Protein 5CDZ (pdb70)

Foldseek 3Di:
DQLLQQLLQQLVLLLVVLCCVVVPFFKDKFFSVFVLLLLVLLLLQFDDPLNQLSQVLSRHHSPDDCQQVQQVVQVVQCDWDQWDKHKAKEKEFAPVFDWDPSSVVSCCRRVVYHYDHFDLPQVRRQCVVQVVQCVQAVNPDGSQFPDDDSPDGMKMKMKMKIWFFWPQFFDLVQWDWDWDPQDPPDTDTWTKTKDKDKWFKDQDPVLQWIWTWTDTRIFKIKIKIAHDVPSVVSNSVPRHPVVVVVSVVGTDIDTDMDIDTFDKFKDKDWVQVSSVVSVNPLQQDQNTRSVNTGVDRDHFPTKMKMKMKGQDRTTIIIMIMIMTNGHIDDDDGDPHARWMKMFMAGHPRRHGRMIIIDSDD

Nearest PDB structures (foldseek):
  5cdz-assembly1_A  TM=1.003E+00  e=1.322E-82  synthetic construct
  5cdx-assembly1_A  TM=9.217E-01  e=1.319E-60  synthetic construct
  5ce0-assembly2_B  TM=9.156E-01  e=5.447E-58  synthetic construct
  5ce0-assembly1_A  TM=9.182E-01  e=2.049E-57  synthetic construct
  6ee5-assembly1_A  TM=9.194E-01  e=1.817E-57  synthetic construct

Radius of gyration: 20.4 Å; Cα contacts (8 Å, |Δi|>4): 855; chains: 1; bounding box: 45×40×60 Å

Sequence (361 aa):
SHKLAEANTDFAFSLYRELAKSSPDKNIFFSPVSISSSALAMLSLGAKKGDTHTQILEGLGFNSEADIHQGFQHLLQTLNRPKGLQLKTANGLFVDKSLKLLDSFLEDSKKLYQAEAFSVDFDPEEAKKQINDWVEKQTNNGKIKDLLKDLDSDTVLVLVNAIYFKGKWKKPFDPENTKEEDFHVDEKTTVKVPMMSQKGKFYYYHDDELSCKVLELPYKKGNASMLIILPDEGGLQHLEQSLTPETLSSSKWLKSLTRRSVELYLPKFKIEGTYDLKEVLSNLGITDLFSPGADLSGITEEKLYVSKAVHKAVLEVNEEGTEAAAATGVEIVPRSPPEFKADRPFLFLIRRENKTGSSILFMGKVVNPP

Solvent-accessible surface area: 15564 Å² total; per-residue (Å²): 96,87,81,20,23,48,9,12,9,58,2,0,1,28,0,0,51,23,1,13,136,75,12,101,61,55,24,0,0,0,0,2,4,0,0,0,0,0,6,0,0,4,2,36,0,8,103,52,96,4,44,46,39,0,2,101,10,0,31,27,104,33,153,36,127,9,28,136,31,0,30,108,10,7,83,34,0,56,198,40,70,64,19,73,7,77,15,13,1,0,0,5,15,18,120,84,14,142,7,49,85,59,2,60,115,56,1,145,141,18,2,68,7,66,52,84,77,14,55,124,67,49,121,86,3,53,122,80,2,9,63,17,0,42,150,20,0,64,20,89,0,109,81,2,3,73,54,32,70,80,117,19,40,13,4,3,0,0,0,0,2,0,81,3,144,5,113,67,73,6,74,77,160,80,36,132,110,65,80,51,125,33,86,122,101,44,77,42,132,26,38,29,0,18,28,167,25,92,4,104,34,49,78,0,102,115,15,41,0,85,0,16,35,5,38,7,105,36,28,1,8,3,2,14,2,44,2,54,120,89,13,41,119,102,0,11,104,25,2,51,40,141,14,9,40,66,0,48,171,34,18,77,131,120,78,30,96,16,125,6,3,86,28,147,13,102,3,23,12,60,3,72,57,8,3,39,94,36,36,0,64,45,2,26,40,111,67,14,51,6,51,9,0,2,162,112,100,32,83,6,36,36,4,3,0,32,0,18,6,54,1,32,10,91,6,5,36,1,0,0,0,1,0,13,26,2,48,27,109,101,61,138,35,18,99,43,29,81,14,6,0,0,2,0,48,1,82,83,22,11,6,6,0,0,1,0,7,6,21,13,64

CATH classification: 3.30.497.10 (+1 more: 2.30.39.10)

B-factor: mean 26.42, std 14.03, range [8.77, 115.86]

Structure (mmCIF, N/CA/C/O backbone):
data_5CDZ
#
_entry.id   5CDZ
#
_cell.length_a   101.679
_cell.length_b   101.679
_cell.length_c   62.720
_cell.angle_alpha   90.00
_cell.angle_beta   90.00
_cell.angle_gamma   120.00
#
_symmetry.space_group_name_H-M   'P 62'
#
loop_
_entity.id
_entity.type
_entity.pdbx_description
1 polymer 'Conserpin in the latent state'
2 non-polymer GLYCEROL
3 water water
#
loop_
_atom_site.group_PDB
_atom_site.id
_atom_site.type_symbol
_atom_site.label_atom_id
_atom_site.label_alt_id
_atom_site.label_comp_id
_atom_site.label_asym_id
_atom_site.label_entity_id
_atom_site.label_seq_id
_atom_site.pdbx_PDB_ins_code
_atom_site.Cartn_x
_atom_site.Cartn_y
_atom_site.Cartn_z
_atom_site.occupancy
_atom_site.B_iso_or_equiv
_atom_site.auth_seq_id
_atom_site.auth_comp_id
_atom_site.auth_asym_id
_atom_site.auth_atom_id
_atom_site.pdbx_PDB_model_num
ATOM 1 N N . SER A 1 18 ? 17.719 -10.203 5.112 1.00 56.85 1 SER A N 1
ATOM 2 C CA . SER A 1 18 ? 18.545 -10.341 3.880 1.00 53.34 1 SER A CA 1
ATOM 3 C C . SER A 1 18 ? 18.691 -8.991 3.182 1.00 50.38 1 SER A C 1
ATOM 4 O O . SER A 1 18 ? 19.782 -8.638 2.711 1.00 36.82 1 SER A O 1
ATOM 7 N N . HIS A 1 19 ? 17.597 -8.234 3.128 1.00 45.72 2 HIS A N 1
ATOM 8 C CA . HIS A 1 19 ? 17.580 -6.966 2.404 1.00 43.66 2 HIS A CA 1
ATOM 9 C C . HIS A 1 19 ? 18.470 -5.940 3.104 1.00 41.94 2 HIS A C 1
ATOM 10 O O . HIS A 1 19 ? 19.193 -5.176 2.452 1.00 33.19 2 HIS A O 1
ATOM 14 N N . LYS A 1 20 ? 18.415 -5.941 4.432 1.00 38.50 3 LYS A N 1
ATOM 15 C CA . LYS A 1 20 ? 19.184 -5.013 5.248 1.00 32.34 3 LYS A CA 1
ATOM 16 C C . LYS A 1 20 ? 20.677 -5.339 5.177 1.00 28.23 3 LYS A C 1
ATOM 17 O O . LYS A 1 20 ? 21.539 -4.451 5.129 1.00 25.44 3 LYS A O 1
ATOM 21 N N . LEU A 1 21 ? 20.985 -6.623 5.197 1.00 26.64 4 LEU A N 1
ATOM 22 C CA . LEU A 1 21 ? 22.366 -7.066 5.037 1.00 26.36 4 LEU A CA 1
ATOM 23 C C . LEU A 1 21 ? 22.919 -6.647 3.675 1.00 23.95 4 LEU A C 1
ATOM 24 O O . LEU A 1 21 ? 24.070 -6.199 3.543 1.00 21.29 4 LEU A O 1
ATOM 40 N N . ALA A 1 22 ? 22.098 -6.812 2.641 1.00 22.97 5 ALA A N 1
ATOM 41 C CA . ALA A 1 22 ? 22.475 -6.407 1.303 1.00 22.48 5 ALA A CA 1
ATOM 42 C C . ALA A 1 22 ? 22.775 -4.909 1.250 1.00 20.72 5 ALA A C 1
ATOM 43 O O . ALA A 1 22 ? 23.723 -4.501 0.589 1.00 19.49 5 ALA A O 1
ATOM 50 N N . GLU A 1 23 ? 21.954 -4.107 1.903 1.00 20.31 6 GLU A N 1
ATOM 51 C CA . GLU A 1 23 ? 22.156 -2.659 1.938 1.00 21.36 6 GLU A CA 1
ATOM 52 C C . GLU A 1 23 ? 23.520 -2.350 2.538 1.00 21.40 6 GLU A C 1
ATOM 53 O O . GLU A 1 23 ? 24.302 -1.591 1.957 1.00 18.86 6 GLU A O 1
ATOM 57 N N . ALA A 1 24 ? 23.805 -2.932 3.695 1.00 19.70 7 ALA A N 1
ATOM 58 C CA . ALA A 1 24 ? 25.074 -2.682 4.378 1.00 20.06 7 ALA A CA 1
ATOM 59 C C . ALA A 1 24 ? 26.240 -3.129 3.512 1.00 14.18 7 ALA A C 1
ATOM 60 O O . ALA A 1 24 ? 27.219 -2.388 3.321 1.00 15.36 7 ALA A O 1
ATOM 67 N N . ASN A 1 25 ? 26.166 -4.349 2.983 1.00 15.29 8 ASN A N 1
ATOM 68 C CA . ASN A 1 25 ? 27.244 -4.883 2.170 1.00 13.15 8 ASN A CA 1
ATOM 69 C C . ASN A 1 25 ? 27.453 -4.063 0.894 1.00 12.75 8 ASN A C 1
ATOM 70 O O . ASN A 1 25 ? 28.577 -3.905 0.446 1.00 14.54 8 ASN A O 1
ATOM 81 N N . THR A 1 26 ? 26.375 -3.519 0.321 1.00 14.45 9 THR A N 1
ATOM 82 C CA . THR A 1 26 ? 26.492 -2.671 -0.859 1.00 15.19 9 THR A CA 1
ATOM 83 C C . THR A 1 26 ? 27.071 -1.287 -0.507 1.00 13.65 9 THR A C 1
ATOM 84 O O . THR A 1 26 ? 27.901 -0.748 -1.257 1.00 14.23 9 THR A O 1
ATOM 95 N N . ASP A 1 27 ? 26.659 -0.691 0.613 1.00 15.00 10 ASP A N 1
ATOM 96 C CA . ASP A 1 27 ? 27.248 0.545 1.109 1.00 15.60 10 ASP A CA 1
ATOM 97 C C . ASP A 1 27 ? 28.750 0.315 1.280 1.00 14.96 10 ASP A C 1
ATOM 98 O O . ASP A 1 27 ? 29.561 1.126 0.834 1.00 16.10 10 ASP A O 1
ATOM 107 N N . PHE A 1 28 ? 29.138 -0.821 1.869 1.00 14.51 11 PHE A N 1
ATOM 108 C CA . PHE A 1 28 ? 30.557 -1.151 2.009 1.00 14.17 11 PHE A CA 1
ATOM 109 C C . PHE A 1 28 ? 31.243 -1.267 0.661 1.00 12.38 11 PHE A C 1
ATOM 110 O O . PHE A 1 28 ? 32.352 -0.735 0.480 1.00 14.92 11 PHE A O 1
ATOM 127 N N . ALA A 1 29 ? 30.623 -1.959 -0.285 1.00 12.42 12 ALA A N 1
ATOM 128 C CA . ALA A 1 29 ? 31.212 -2.111 -1.615 1.00 13.51 12 ALA A CA 1
ATOM 129 C C . ALA A 1 29 ? 31.557 -0.763 -2.227 1.00 13.15 12 ALA A C 1
ATOM 130 O O . ALA A 1 29 ? 32.645 -0.551 -2.744 1.00 13.44 12 ALA A O 1
ATOM 137 N N . PHE A 1 30 ? 30.623 0.177 -2.138 1.00 12.94 13 PHE A N 1
ATOM 138 C CA . PHE A 1 30 ? 30.841 1.458 -2.781 1.00 14.87 13 PHE A CA 1
ATOM 139 C C . PHE A 1 30 ? 31.764 2.363 -1.995 1.00 13.59 13 PHE A C 1
ATOM 140 O O . PHE A 1 30 ? 32.544 3.160 -2.553 1.00 16.07 13 PHE A O 1
ATOM 157 N N . SER A 1 31 ? 31.719 2.246 -0.678 1.00 14.78 14 SER A N 1
ATOM 158 C CA . SER A 1 31 ? 32.630 3.010 0.169 1.00 16.70 14 SER A CA 1
ATOM 159 C C . SER A 1 31 ? 34.061 2.529 -0.018 1.00 14.40 14 SER A C 1
ATOM 160 O O . SER A 1 31 ? 34.979 3.355 -0.134 1.00 16.56 14 SER A O 1
ATOM 168 N N . LEU A 1 32 ? 34.250 1.219 -0.057 1.00 15.78 15 LEU A N 1
ATOM 169 C CA . LEU A 1 32 ? 35.554 0.659 -0.361 1.00 17.15 15 LEU A CA 1
ATOM 170 C C . LEU A 1 32 ? 35.994 1.028 -1.776 1.00 14.82 15 LEU A C 1
ATOM 171 O O . LEU A 1 32 ? 37.150 1.417 -1.971 1.00 16.90 15 LEU A O 1
ATOM 187 N N . TYR A 1 33 ? 35.092 0.939 -2.738 1.00 16.09 16 TYR A N 1
ATOM 188 C CA . TYR A 1 33 ? 35.453 1.300 -4.094 1.00 16.94 16 TYR A CA 1
ATOM 189 C C . TYR A 1 33 ? 36.010 2.719 -4.133 1.00 16.54 16 TYR A C 1
ATOM 190 O O . TYR A 1 33 ? 37.060 2.978 -4.753 1.00 16.00 16 TYR A O 1
ATOM 208 N N . ARG A 1 34 ? 35.349 3.664 -3.462 1.00 15.64 17 ARG A N 1
ATOM 209 C CA . ARG A 1 34 ? 35.860 5.031 -3.462 1.00 16.47 17 ARG A CA 1
ATOM 210 C C . ARG A 1 34 ? 37.259 5.167 -2.870 1.00 16.80 17 ARG A C 1
ATOM 211 O O . ARG A 1 34 ? 38.052 5.973 -3.345 1.00 18.85 17 ARG A O 1
ATOM 232 N N . GLU A 1 35 ? 37.564 4.396 -1.831 1.00 16.83 18 GLU A N 1
ATOM 233 C CA . GLU A 1 35 ? 38.891 4.447 -1.224 1.00 18.91 18 GLU A CA 1
ATOM 234 C C . GLU A 1 35 ? 39.915 3.844 -2.175 1.00 17.82 18 GLU A C 1
ATOM 235 O O . GLU A 1 35 ? 41.018 4.376 -2.316 1.00 18.86 18 GLU A O 1
ATOM 247 N N . LEU A 1 36 ? 39.527 2.799 -2.878 1.00 18.61 19 LEU A N 1
ATOM 248 C CA . LEU A 1 36 ? 40.442 2.179 -3.838 1.00 19.65 19 LEU A CA 1
ATOM 249 C C . LEU A 1 36 ? 40.731 3.138 -4.972 1.00 21.91 19 LEU A C 1
ATOM 250 O O . LEU A 1 36 ? 41.887 3.263 -5.426 1.00 23.03 19 LEU A O 1
ATOM 266 N N . ALA A 1 37 ? 39.694 3.828 -5.440 1.00 20.06 20 ALA A N 1
ATOM 267 C CA . ALA A 1 37 ? 39.825 4.756 -6.555 1.00 25.80 20 ALA A CA 1
ATOM 268 C C . ALA A 1 37 ? 40.716 5.915 -6.187 1.00 26.66 20 ALA A C 1
ATOM 269 O O . ALA A 1 37 ? 41.433 6.454 -7.027 1.00 30.55 20 ALA A O 1
ATOM 276 N N . LYS A 1 38 ? 40.646 6.328 -4.931 1.00 22.18 21 LYS A N 1
ATOM 277 C CA . LYS A 1 38 ? 41.465 7.407 -4.434 1.00 22.77 21 LYS A CA 1
ATOM 278 C C . LYS A 1 38 ? 42.931 6.961 -4.316 1.00 31.40 21 LYS A C 1
ATOM 279 O O . LYS A 1 38 ? 43.843 7.692 -4.721 1.00 33.37 21 LYS A O 1
ATOM 298 N N . SER A 1 39 ? 43.161 5.759 -3.790 1.00 28.85 22 SER A N 1
ATOM 299 C CA . SER A 1 39 ? 44.527 5.318 -3.493 1.00 27.35 22 SER A CA 1
ATOM 300 C C . SER A 1 39 ? 45.249 4.828 -4.751 1.00 31.00 22 SER A C 1
ATOM 301 O O . SER A 1 39 ? 46.482 4.871 -4.829 1.00 32.94 22 SER A O 1
ATOM 309 N N . SER A 1 40 ? 44.463 4.385 -5.731 1.00 33.11 23 SER A N 1
ATOM 310 C CA . SER A 1 40 ? 44.971 3.920 -7.023 1.00 38.48 23 SER A CA 1
ATOM 311 C C . SER A 1 40 ? 44.291 4.721 -8.142 1.00 40.81 23 SER A C 1
ATOM 312 O O . SER A 1 40 ? 43.487 4.166 -8.895 1.00 37.90 23 SER A O 1
ATOM 320 N N . PRO A 1 41 ? 44.621 6.017 -8.269 1.00 43.82 24 PRO A N 1
ATOM 321 C CA . PRO A 1 41 ? 43.898 7.018 -9.086 1.00 50.05 24 PRO A CA 1
ATOM 322 C C . PRO A 1 41 ? 43.628 6.725 -10.578 1.00 53.80 24 PRO A C 1
ATOM 323 O O . PRO A 1 41 ? 42.474 6.832 -10.999 1.00 51.65 24 PRO A O 1
ATOM 334 N N . ASP A 1 42 ? 44.645 6.420 -11.377 1.00 59.31 25 ASP A N 1
ATOM 335 C CA . ASP A 1 42 ? 44.427 6.282 -12.829 1.00 62.78 25 ASP A CA 1
ATOM 336 C C . ASP A 1 42 ? 44.487 4.826 -13.273 1.00 58.45 25 ASP A C 1
ATOM 337 O O . ASP A 1 42 ? 45.201 4.479 -14.221 1.00 56.56 25 ASP A O 1
ATOM 341 N N . LYS A 1 43 ? 43.709 3.981 -12.602 1.00 40.89 26 LYS A N 1
ATOM 342 C CA . LYS A 1 43 ? 43.961 2.563 -12.635 1.00 30.50 26 LYS A CA 1
ATOM 343 C C . LYS A 1 43 ? 42.684 1.734 -12.783 1.00 20.54 26 LYS A C 1
ATOM 344 O O . LYS A 1 43 ? 41.637 2.098 -12.220 1.00 26.85 26 LYS A O 1
ATOM 363 N N . ASN A 1 44 ? 42.806 0.621 -13.496 1.00 22.86 27 ASN A N 1
ATOM 364 C CA . ASN A 1 44 ? 41.778 -0.408 -13.438 1.00 19.56 27 ASN A CA 1
ATOM 365 C C . ASN A 1 44 ? 41.610 -0.771 -11.966 1.00 17.77 27 ASN A C 1
ATOM 366 O O . ASN A 1 44 ? 42.584 -0.826 -11.220 1.00 21.59 27 ASN A O 1
ATOM 377 N N . ILE A 1 45 ? 40.376 -0.972 -11.555 1.00 15.65 28 ILE A N 1
ATOM 378 C CA . ILE A 1 45 ? 40.049 -1.457 -10.214 1.00 14.18 28 ILE A CA 1
ATOM 379 C C . ILE A 1 45 ? 39.265 -2.753 -10.374 1.00 13.40 28 ILE A C 1
ATOM 380 O O . ILE A 1 45 ? 38.363 -2.843 -11.200 1.00 13.62 28 ILE A O 1
ATOM 396 N N . PHE A 1 46 ? 39.565 -3.788 -9.577 1.00 11.28 29 PHE A N 1
ATOM 397 C CA . PHE A 1 46 ? 38.762 -4.971 -9.572 1.00 10.43 29 PHE A CA 1
ATOM 398 C C . PHE A 1 46 ? 38.869 -5.636 -8.215 1.00 12.56 29 PHE A C 1
ATOM 399 O O . PHE A 1 46 ? 39.980 -5.914 -7.737 1.00 12.56 29 PHE A O 1
ATOM 416 N N . PHE A 1 47 ? 37.742 -5.895 -7.593 1.00 10.41 30 PHE A N 1
ATOM 417 C CA . PHE A 1 47 ? 37.725 -6.493 -6.243 1.00 10.64 30 PHE A CA 1
ATOM 418 C C . PHE A 1 47 ? 36.428 -7.174 -5.947 1.00 10.52 30 PHE A C 1
ATOM 419 O O . PHE A 1 47 ? 35.415 -6.989 -6.650 1.00 10.65 30 PHE A O 1
ATOM 436 N N . SER A 1 48 ? 36.420 -8.031 -4.936 1.00 9.20 31 SER A N 1
ATOM 437 C CA . SER A 1 48 ? 35.221 -8.649 -4.406 1.00 9.51 31 SER A CA 1
ATOM 438 C C . SER A 1 48 ? 34.821 -8.049 -3.093 1.00 11.50 31 SER A C 1
ATOM 439 O O . SER A 1 48 ? 35.402 -8.378 -2.054 1.00 11.39 31 SER A O 1
ATOM 447 N N . PRO A 1 49 ? 33.821 -7.173 -3.072 1.00 10.56 32 PRO A N 1
ATOM 448 C CA . PRO A 1 49 ? 33.445 -6.610 -1.772 1.00 11.08 32 PRO A CA 1
ATOM 449 C C . PRO A 1 49 ? 32.876 -7.697 -0.818 1.00 12.23 32 PRO A C 1
ATOM 450 O O . PRO A 1 49 ? 33.183 -7.630 0.378 1.00 12.65 32 PRO A O 1
ATOM 461 N N . VAL A 1 50 ? 32.126 -8.683 -1.301 1.00 11.33 33 VAL A N 1
ATOM 462 C CA . VAL A 1 50 ? 31.547 -9.668 -0.379 1.00 11.91 33 VAL A CA 1
ATOM 463 C C . VAL A 1 50 ? 32.669 -10.486 0.260 1.00 11.34 33 VAL A C 1
ATOM 464 O O . VAL A 1 50 ? 32.510 -10.900 1.431 1.00 10.82 33 VAL A O 1
ATOM 477 N N . SER A 1 51 ? 33.762 -10.722 -0.454 1.00 9.98 34 SER A N 1
ATOM 478 C CA . SER A 1 51 ? 34.890 -11.473 0.110 1.00 11.54 34 SER A CA 1
ATOM 479 C C . SER A 1 51 ? 35.453 -10.735 1.307 1.00 11.19 34 SER A C 1
ATOM 480 O O . SER A 1 51 ? 35.738 -11.333 2.368 1.00 11.30 34 SER A O 1
ATOM 488 N N . ILE A 1 52 ? 35.658 -9.431 1.145 1.00 9.08 35 ILE A N 1
ATOM 489 C CA . ILE A 1 52 ? 36.249 -8.636 2.196 1.00 9.82 35 ILE A CA 1
ATOM 490 C C . ILE A 1 52 ? 35.275 -8.555 3.365 1.00 11.78 35 ILE A C 1
ATOM 491 O O . ILE A 1 52 ? 35.664 -8.706 4.535 1.00 12.18 35 ILE A O 1
ATOM 507 N N . SER A 1 53 ? 33.989 -8.330 3.084 1.00 11.57 36 SER A N 1
ATOM 508 C CA . SER A 1 53 ? 32.978 -8.280 4.146 1.00 13.02 36 SER A CA 1
ATOM 509 C C . SER A 1 53 ? 32.962 -9.573 4.942 1.00 12.81 36 SER A C 1
ATOM 510 O O . SER A 1 53 ? 32.891 -9.534 6.185 1.00 13.32 36 SER A O 1
ATOM 518 N N . SER A 1 54 ? 33.046 -10.708 4.265 1.00 12.24 37 SER A N 1
ATOM 519 C CA A SER A 1 54 ? 32.998 -12.024 4.923 0.50 12.75 37 SER A CA 1
ATOM 520 C CA B SER A 1 54 ? 32.974 -11.985 4.955 0.50 11.68 37 SER A CA 1
ATOM 521 C C . SER A 1 54 ? 34.194 -12.212 5.837 1.00 13.49 37 SER A C 1
ATOM 522 O O . SER A 1 54 ? 34.056 -12.644 6.985 1.00 13.64 37 SER A O 1
ATOM 537 N N . ALA A 1 55 ? 35.380 -11.903 5.331 1.00 10.88 38 ALA A N 1
ATOM 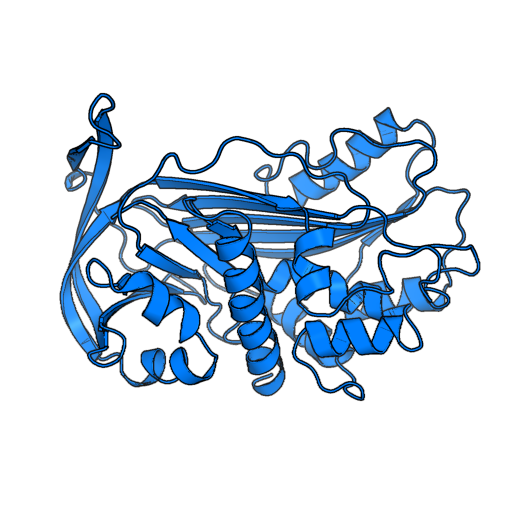538 C CA . ALA A 1 55 ? 36.589 -12.065 6.136 1.00 11.88 38 ALA A CA 1
ATOM 539 C C . ALA A 1 55 ? 36.532 -11.202 7.363 1.00 13.37 38 ALA A C 1
ATOM 540 O O . ALA A 1 55 ? 36.873 -11.674 8.465 1.00 14.13 38 ALA A O 1
ATOM 547 N N . LEU A 1 56 ? 36.114 -9.944 7.236 1.00 12.32 39 LEU A N 1
ATOM 548 C CA . LEU A 1 56 ? 36.076 -9.065 8.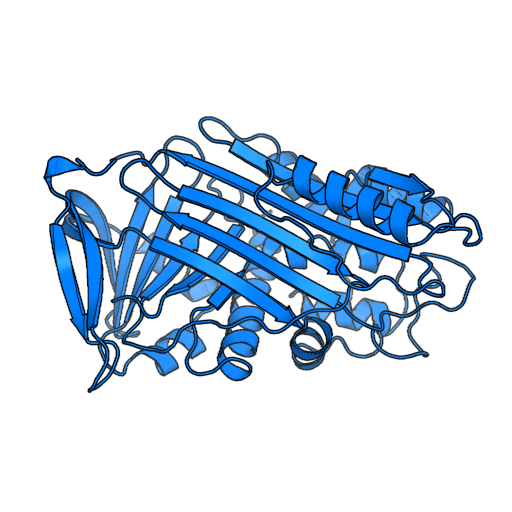387 1.00 12.76 39 LEU A CA 1
ATOM 549 C C . LEU A 1 56 ? 34.970 -9.433 9.350 1.00 13.51 39 LEU A C 1
ATOM 550 O O . LEU A 1 56 ? 35.135 -9.297 10.556 1.00 15.24 39 LEU A O 1
ATOM 566 N N . ALA A 1 57 ? 33.814 -9.857 8.831 1.00 12.53 40 ALA A N 1
ATOM 567 C CA . ALA A 1 57 ? 32.739 -10.295 9.697 1.00 14.07 40 ALA A CA 1
ATOM 568 C C . ALA A 1 57 ? 33.156 -11.517 10.493 1.00 13.07 40 ALA A C 1
ATOM 569 O O . ALA A 1 57 ? 32.890 -11.594 11.709 1.00 14.78 40 ALA A O 1
ATOM 576 N N . MET A 1 58 ? 33.827 -12.466 9.860 1.00 12.91 41 MET A N 1
ATOM 577 C CA . MET A 1 58 ? 34.333 -13.623 10.601 1.00 13.54 41 MET A CA 1
ATOM 578 C C . MET A 1 58 ? 35.327 -13.187 11.669 1.00 13.04 41 MET A C 1
ATOM 579 O O . MET A 1 58 ? 35.259 -13.653 12.831 1.00 14.40 41 MET A O 1
ATOM 593 N N . LEU A 1 59 ? 36.283 -12.348 11.310 1.00 14.07 42 LEU A N 1
ATOM 594 C CA . LEU A 1 59 ? 37.235 -11.836 12.295 1.00 15.27 42 LEU A CA 1
ATOM 595 C C . LEU A 1 59 ? 36.530 -11.206 13.475 1.00 14.45 42 LEU A C 1
ATOM 596 O O . LEU A 1 59 ? 36.957 -11.355 14.618 1.00 16.89 42 LEU A O 1
ATOM 612 N N . SER A 1 60 ? 35.450 -10.483 13.225 1.00 13.55 43 SER A N 1
ATOM 613 C CA . SER A 1 60 ? 34.720 -9.785 14.263 1.00 14.45 43 SER A CA 1
ATOM 614 C C . SER A 1 60 ? 34.120 -10.706 15.334 1.00 16.51 43 SER A C 1
ATOM 615 O O . SER A 1 60 ? 33.838 -10.237 16.458 1.00 17.93 43 SER A O 1
ATOM 623 N N . LEU A 1 61 ? 33.956 -11.992 15.046 1.00 15.59 44 LEU A N 1
ATOM 624 C CA . LEU A 1 61 ? 33.520 -12.954 16.060 1.00 15.47 44 LEU A CA 1
ATOM 625 C C . LEU A 1 61 ? 34.413 -12.915 17.254 1.00 18.83 44 LEU A C 1
ATOM 626 O O . LEU A 1 61 ? 33.983 -13.251 18.356 1.00 21.70 44 LEU A O 1
ATOM 642 N N . GLY A 1 62 ? 35.681 -12.587 17.015 1.00 16.46 45 GLY A N 1
ATOM 643 C CA . GLY A 1 62 ? 36.677 -12.638 18.072 1.00 19.14 45 GLY A CA 1
ATOM 644 C C . GLY A 1 62 ? 37.165 -11.280 18.539 1.00 17.78 45 GLY A C 1
ATOM 645 O O . GLY A 1 62 ? 38.080 -11.202 19.359 1.00 20.22 45 GLY A O 1
ATOM 649 N N . ALA A 1 63 ? 36.509 -10.215 18.097 1.00 17.00 46 ALA A N 1
ATOM 650 C CA . ALA A 1 63 ? 36.895 -8.856 18.441 1.00 18.59 46 ALA A CA 1
ATOM 651 C C . ALA A 1 63 ? 36.009 -8.331 19.545 1.00 21.83 46 ALA A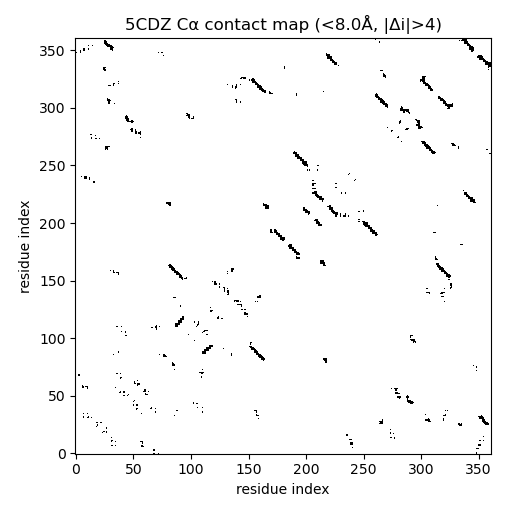 C 1
ATOM 652 O O . ALA A 1 63 ? 34.863 -8.736 19.674 1.00 20.70 46 ALA A O 1
ATOM 659 N N . LYS A 1 64 ? 36.547 -7.414 20.335 1.00 21.01 47 LYS A N 1
ATOM 660 C CA A LYS A 1 64 ? 35.782 -6.756 21.391 0.35 20.16 47 LYS A CA 1
ATOM 661 C CA B LYS A 1 64 ? 35.773 -6.751 21.384 0.65 19.49 47 LYS A CA 1
ATOM 662 C C . LYS A 1 64 ? 36.050 -5.256 21.400 1.00 21.75 47 LYS A C 1
ATOM 663 O O . LYS A 1 64 ? 36.958 -4.768 20.748 1.00 22.86 47 LYS A O 1
ATOM 700 N N . GLY A 1 65 ? 35.257 -4.534 22.182 1.00 24.41 48 GLY A N 1
ATOM 701 C CA . GLY A 1 65 ? 35.458 -3.109 22.356 1.00 24.71 48 GLY A CA 1
ATOM 702 C C . GLY A 1 65 ? 35.424 -2.295 21.072 1.00 22.96 48 GLY A C 1
ATOM 703 O O . GLY A 1 65 ? 34.700 -2.622 20.132 1.00 22.95 48 GLY A O 1
ATOM 707 N N . ASP A 1 66 ? 36.232 -1.230 21.048 1.00 26.42 49 ASP A N 1
ATOM 708 C CA . ASP A 1 66 ? 36.331 -0.340 19.898 1.00 26.16 49 ASP A CA 1
ATOM 709 C C . ASP A 1 66 ? 36.818 -1.099 18.661 1.00 23.94 49 ASP A C 1
ATOM 710 O O . ASP A 1 66 ? 36.447 -0.766 17.543 1.00 22.12 49 ASP A O 1
ATOM 719 N N . THR A 1 67 ? 37.655 -2.117 18.849 1.00 20.91 50 THR A N 1
ATOM 720 C CA . THR A 1 67 ? 38.106 -2.912 17.705 1.00 18.30 50 THR A CA 1
ATOM 721 C C . THR A 1 67 ? 36.884 -3.486 16.988 1.00 18.67 50 THR A C 1
ATOM 722 O O . THR A 1 67 ? 36.780 -3.435 15.785 1.00 20.35 50 THR A O 1
ATOM 733 N N . HIS A 1 68 ? 35.970 -4.055 17.766 1.00 19.72 51 HIS A N 1
ATOM 734 C CA . HIS A 1 68 ? 34.748 -4.621 17.243 1.00 17.98 51 HIS A CA 1
ATOM 735 C C . HIS A 1 68 ? 33.811 -3.564 16.650 1.00 19.10 51 HIS A C 1
ATOM 736 O O . HIS A 1 68 ? 33.326 -3.706 15.522 1.00 19.70 51 HIS A O 1
ATOM 750 N N . THR A 1 69 ? 33.537 -2.511 17.413 1.00 21.50 52 THR A N 1
ATOM 751 C CA . THR A 1 69 ? 32.675 -1.437 16.910 1.00 20.68 52 THR A CA 1
ATOM 752 C C . THR A 1 69 ? 33.136 -0.869 15.571 1.00 18.80 52 THR A C 1
ATOM 753 O O . THR A 1 69 ? 32.346 -0.662 14.649 1.00 20.46 52 THR A O 1
ATOM 764 N N . GLN A 1 70 ? 34.434 -0.612 15.461 1.00 21.21 53 GLN A N 1
ATOM 765 C CA . GLN A 1 70 ? 34.989 -0.080 14.226 1.00 19.60 53 GLN A CA 1
ATOM 766 C C . GLN A 1 70 ? 34.786 -0.997 13.042 1.00 19.33 53 GLN A C 1
ATOM 767 O O . GLN A 1 70 ? 34.498 -0.542 11.935 1.00 18.48 53 GLN A O 1
ATOM 781 N N . ILE A 1 71 ? 34.972 -2.291 13.259 1.00 18.30 54 ILE A N 1
ATOM 782 C CA . ILE A 1 71 ? 34.747 -3.249 12.184 1.00 16.39 54 ILE A CA 1
ATOM 783 C C . ILE A 1 71 ? 33.294 -3.216 11.710 1.00 15.96 54 ILE A C 1
ATOM 784 O O . ILE A 1 71 ? 33.030 -3.098 10.520 1.00 16.31 54 ILE A O 1
ATOM 800 N N . LEU A 1 72 ? 32.362 -3.301 12.664 1.00 18.71 55 LEU A N 1
ATOM 801 C CA . LEU A 1 72 ? 30.949 -3.319 12.291 1.00 19.08 55 LEU A CA 1
ATOM 802 C C . LEU A 1 72 ? 30.560 -2.042 11.540 1.00 19.33 55 LEU A C 1
ATOM 803 O O . LEU A 1 72 ? 29.942 -2.099 10.485 1.00 20.79 55 LEU A O 1
ATOM 819 N N . GLU A 1 73 ? 30.936 -0.893 12.093 1.00 19.26 56 GLU A N 1
ATOM 820 C CA . GLU A 1 73 ? 30.561 0.361 11.441 1.00 22.06 56 GLU A CA 1
ATOM 821 C C . GLU A 1 73 ? 31.230 0.517 10.084 1.00 19.45 56 GLU A C 1
ATOM 822 O O . GLU A 1 73 ? 30.621 0.996 9.129 1.00 21.61 56 GLU A O 1
ATOM 834 N N . GLY A 1 74 ? 32.485 0.107 9.990 1.00 18.86 57 GLY A N 1
ATOM 835 C CA . GLY A 1 74 ? 33.207 0.177 8.735 1.00 19.93 57 GLY A CA 1
ATOM 836 C C . GLY A 1 74 ? 32.561 -0.681 7.669 1.00 19.14 57 GLY A C 1
ATOM 837 O O . GLY A 1 74 ? 32.614 -0.341 6.473 1.00 18.84 57 GLY A O 1
ATOM 841 N N . LEU A 1 75 ? 31.957 -1.792 8.097 1.00 17.27 58 LEU A N 1
ATOM 842 C CA . LEU A 1 75 ? 31.289 -2.723 7.216 1.00 15.93 58 LEU A CA 1
ATOM 843 C C . LEU A 1 75 ? 29.876 -2.258 6.803 1.00 17.81 58 LEU A C 1
ATOM 844 O O . LEU A 1 75 ? 29.244 -2.908 5.957 1.00 16.65 58 LEU A O 1
ATOM 860 N N . GLY A 1 76 ? 29.378 -1.187 7.418 1.00 19.77 59 GLY A N 1
ATOM 861 C CA . GLY A 1 76 ? 28.074 -0.649 7.074 1.00 18.57 59 GLY A CA 1
ATOM 862 C C . GLY A 1 76 ? 26.961 -0.970 8.044 1.00 19.70 59 GLY A C 1
ATOM 863 O O . GLY A 1 76 ? 25.803 -0.678 7.762 1.00 24.03 59 GLY A O 1
ATOM 867 N N . PHE A 1 77 ? 27.316 -1.521 9.196 1.00 20.26 60 PHE A N 1
ATOM 868 C CA . PHE A 1 77 ? 26.336 -1.933 10.188 1.00 22.85 60 PHE A CA 1
ATOM 869 C C . PHE A 1 77 ? 26.275 -0.972 11.360 1.00 25.47 60 PHE A C 1
ATOM 870 O O . PHE A 1 77 ? 27.210 -0.200 11.632 1.00 25.52 60 PHE A O 1
ATOM 887 N N . ASN A 1 78 ? 25.159 -1.024 12.072 1.00 26.29 61 ASN A N 1
ATOM 888 C CA . ASN A 1 78 ? 25.072 -0.381 13.358 1.00 29.04 61 ASN A CA 1
ATOM 889 C C . ASN A 1 78 ? 26.003 -1.078 14.358 1.00 29.33 61 ASN A C 1
ATOM 890 O O . ASN A 1 78 ? 26.153 -2.308 14.319 1.00 27.80 61 ASN A O 1
ATOM 901 N N . SER A 1 79 ? 26.611 -0.304 15.257 1.00 32.55 62 SER A N 1
ATOM 902 C CA . SER A 1 79 ? 27.569 -0.843 16.219 1.00 29.80 62 SER A CA 1
ATOM 903 C C . SER A 1 79 ? 26.988 -1.980 17.080 1.00 31.91 62 SER A C 1
ATOM 904 O O . SER A 1 79 ? 27.732 -2.845 17.553 1.00 33.31 62 SER A O 1
ATOM 912 N N . GLU A 1 80 ? 25.671 -1.985 17.278 1.00 31.60 63 GLU A N 1
ATOM 913 C CA . GLU A 1 80 ? 25.040 -3.019 18.108 1.00 29.42 63 GLU A CA 1
ATOM 914 C C . GLU A 1 80 ? 24.406 -4.149 17.288 1.00 31.82 63 GLU A C 1
ATOM 915 O O . GLU A 1 80 ? 23.727 -5.011 17.838 1.00 29.86 63 GLU A O 1
ATOM 927 N N . ALA A 1 81 ? 24.652 -4.155 15.983 1.00 28.64 64 ALA A N 1
ATOM 928 C CA . ALA A 1 81 ? 24.097 -5.178 15.102 1.00 26.39 64 ALA A CA 1
ATOM 929 C C . ALA A 1 81 ? 24.675 -6.559 15.444 1.00 30.54 64 ALA A C 1
ATOM 930 O O . ALA A 1 81 ? 25.827 -6.675 15.844 1.00 26.65 64 ALA A O 1
ATOM 937 N N . ASP A 1 82 ? 23.838 -7.584 15.335 1.00 28.11 65 ASP A N 1
ATOM 938 C CA . ASP A 1 82 ? 24.272 -8.968 15.420 1.00 28.77 65 ASP A CA 1
ATOM 939 C C . ASP A 1 82 ? 24.198 -9.502 14.006 1.00 27.95 65 ASP A C 1
ATOM 940 O O . ASP A 1 82 ? 23.125 -9.815 13.506 1.00 29.08 65 ASP A O 1
ATOM 949 N N . ILE A 1 83 ? 25.348 -9.601 13.353 1.00 20.28 66 ILE A N 1
ATOM 950 C CA . ILE A 1 83 ? 25.398 -9.852 11.923 1.00 18.92 66 ILE A CA 1
ATOM 951 C C . ILE A 1 83 ? 25.605 -11.302 11.518 1.00 21.84 66 ILE A C 1
ATOM 952 O O . ILE A 1 83 ? 25.536 -11.618 10.341 1.00 20.94 66 ILE A O 1
ATOM 968 N N . HIS A 1 84 ? 25.901 -12.169 12.468 1.00 21.84 67 HIS A N 1
ATOM 969 C CA . HIS A 1 84 ? 26.510 -13.434 12.111 1.00 21.34 67 HIS A CA 1
ATOM 970 C C . HIS A 1 84 ? 25.513 -14.425 11.512 1.00 23.74 67 HIS A C 1
ATOM 971 O O . HIS A 1 84 ? 25.850 -15.156 10.581 1.00 21.17 67 HIS A O 1
ATOM 985 N N . GLN A 1 85 ? 24.300 -14.470 12.021 1.00 22.46 68 GLN A N 1
ATOM 986 C CA . GLN A 1 85 ? 23.329 -15.356 11.404 1.00 26.86 68 GLN A CA 1
ATOM 987 C C . GLN A 1 85 ? 22.972 -14.865 9.999 1.00 24.86 68 GLN A C 1
ATOM 988 O O . GLN A 1 85 ? 22.726 -15.678 9.102 1.00 23.08 68 GLN A O 1
ATOM 1002 N N . GLY A 1 86 ? 22.973 -13.551 9.779 1.00 22.40 69 GLY A N 1
ATOM 1003 C CA . GLY A 1 86 ? 22.767 -13.006 8.445 1.00 24.39 69 GLY A CA 1
ATOM 1004 C C . GLY A 1 86 ? 23.865 -13.442 7.494 1.00 18.53 69 GLY A C 1
ATOM 1005 O O . GLY A 1 86 ? 23.601 -13.844 6.369 1.00 20.91 69 GLY A O 1
ATOM 1009 N N . PHE A 1 87 ? 25.129 -13.365 7.919 1.00 17.79 70 PHE A N 1
ATOM 1010 C CA . PHE A 1 87 ? 26.218 -13.824 7.080 1.00 14.83 70 PHE A CA 1
ATOM 1011 C C . PHE A 1 87 ? 26.162 -15.320 6.844 1.00 17.60 70 PHE A C 1
ATOM 1012 O O . PHE A 1 87 ? 26.441 -15.790 5.740 1.00 16.44 70 PHE A O 1
ATOM 1029 N N . GLN A 1 88 ? 25.785 -16.083 7.848 1.00 17.48 71 GLN A N 1
ATOM 1030 C CA . GLN A 1 88 ? 25.671 -17.519 7.681 1.00 19.30 71 GLN A CA 1
ATOM 1031 C C . GLN A 1 88 ? 24.677 -17.819 6.572 1.00 18.59 71 GLN A C 1
ATOM 1032 O O . GLN A 1 88 ? 24.971 -18.581 5.647 1.00 18.25 71 GLN A O 1
ATOM 1046 N N . HIS A 1 89 ? 23.524 -17.166 6.630 1.00 19.35 72 HIS A N 1
ATOM 1047 C CA . HIS A 1 89 ? 22.483 -17.361 5.613 1.00 18.97 72 HIS A CA 1
ATOM 1048 C C . HIS A 1 89 ? 22.950 -16.889 4.236 1.00 21.48 72 HIS A C 1
ATOM 1049 O O . HIS A 1 89 ? 22.780 -17.595 3.216 1.00 19.86 72 HIS A O 1
ATOM 1063 N N . LEU A 1 90 ? 23.612 -15.727 4.193 1.00 17.73 73 LEU A N 1
ATOM 1064 C CA . LEU A 1 90 ? 24.112 -15.222 2.924 1.00 16.92 73 LEU A CA 1
ATOM 1065 C C . LEU A 1 90 ? 25.092 -16.198 2.287 1.00 17.89 73 LEU A C 1
ATOM 1066 O O . LEU A 1 90 ? 24.972 -16.543 1.102 1.00 17.06 73 LEU A O 1
ATOM 1082 N N . LEU A 1 91 ? 26.078 -16.645 3.049 1.00 16.77 74 LEU A N 1
ATOM 1083 C CA . LEU A 1 91 ? 27.111 -17.509 2.504 1.00 17.03 74 LEU A CA 1
ATOM 1084 C C . LEU A 1 91 ? 26.520 -18.861 2.081 1.00 18.39 74 LEU A C 1
ATOM 1085 O O . LEU A 1 91 ? 26.917 -19.398 1.038 1.00 17.04 74 LEU A O 1
ATOM 1101 N N . GLN A 1 92 ? 25.615 -19.402 2.883 1.00 17.46 75 GLN A N 1
ATOM 1102 C CA . GLN A 1 92 ? 24.935 -20.658 2.511 1.00 17.38 75 GLN A CA 1
ATOM 1103 C C . GLN A 1 92 ? 24.219 -20.472 1.186 1.00 20.66 75 GLN A C 1
ATOM 1104 O O . GLN A 1 92 ? 24.270 -21.345 0.316 1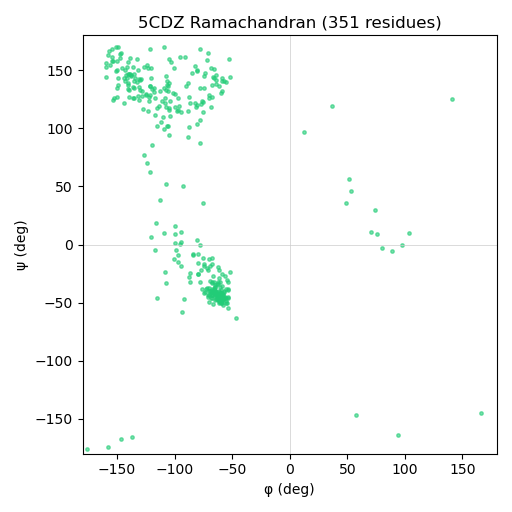.00 18.93 75 GLN A O 1
ATOM 1118 N N . THR A 1 93 ? 23.547 -19.339 1.019 1.00 17.79 76 THR A N 1
ATOM 1119 C CA . THR A 1 93 ? 22.804 -19.062 -0.211 1.00 16.71 76 THR A CA 1
ATOM 1120 C C . THR A 1 93 ? 23.729 -18.863 -1.406 1.00 15.20 76 THR A C 1
ATOM 1121 O O . THR A 1 93 ? 23.469 -19.373 -2.508 1.00 17.18 76 THR A O 1
ATOM 1132 N N . LEU A 1 94 ? 24.834 -18.126 -1.226 1.00 15.22 77 LEU A N 1
ATOM 1133 C CA . LEU A 1 94 ? 25.761 -17.917 -2.310 1.00 16.66 77 LEU A CA 1
ATOM 1134 C C . LEU A 1 94 ? 26.336 -19.256 -2.756 1.00 16.58 77 LEU A C 1
ATOM 1135 O O . LEU A 1 94 ? 26.595 -19.447 -3.942 1.00 16.97 77 LEU A O 1
ATOM 1151 N N . ASN A 1 95 ? 26.522 -20.181 -1.812 1.00 15.14 78 ASN A N 1
ATOM 1152 C CA . ASN A 1 95 ? 27.141 -21.458 -2.116 1.00 15.55 78 ASN A CA 1
ATOM 1153 C C . ASN A 1 95 ? 26.167 -22.469 -2.740 1.00 16.54 78 ASN A C 1
ATOM 1154 O O . ASN A 1 95 ? 26.560 -23.611 -2.977 1.00 17.95 78 ASN A O 1
ATOM 1165 N N . ARG A 1 96 ? 24.922 -22.042 -2.990 1.00 15.32 79 ARG A N 1
ATOM 1166 C CA . ARG A 1 96 ? 23.911 -22.907 -3.629 1.00 17.48 79 ARG A CA 1
ATOM 1167 C C . ARG A 1 96 ? 23.407 -22.274 -4.935 1.00 16.82 79 ARG A C 1
ATOM 1168 O O . ARG A 1 96 ? 22.209 -21.952 -5.051 1.00 21.29 79 ARG A O 1
ATOM 1189 N N . PRO A 1 97 ? 24.313 -22.091 -5.921 1.00 17.14 80 PRO A N 1
ATOM 1190 C CA . PRO A 1 97 ? 23.894 -21.467 -7.177 1.00 15.86 80 PRO A CA 1
ATOM 1191 C C . PRO A 1 97 ? 23.150 -22.478 -8.052 1.00 17.62 80 PRO A C 1
ATOM 1192 O O . PRO A 1 97 ? 23.095 -23.686 -7.757 1.00 19.63 80 PRO A O 1
ATOM 1203 N N . LYS A 1 98 ? 22.524 -21.962 -9.095 1.00 18.08 81 LYS A N 1
ATOM 1204 C CA . LYS A 1 98 ? 21.924 -22.835 -10.078 1.00 19.30 81 LYS A CA 1
ATOM 1205 C C . LYS A 1 98 ? 22.286 -22.289 -11.434 1.00 19.48 81 LYS A C 1
ATOM 1206 O O . LYS A 1 98 ? 22.098 -21.110 -11.701 1.00 25.52 81 LYS A O 1
ATOM 1210 N N . GLY A 1 99 ? 22.871 -23.122 -12.280 1.00 19.22 82 GLY A N 1
ATOM 1211 C CA . GLY A 1 99 ? 23.160 -22.711 -13.636 1.00 19.52 82 GLY A CA 1
ATOM 1212 C C . GLY A 1 99 ? 24.492 -22.036 -13.869 1.00 23.21 82 GLY A C 1
ATOM 1213 O O . GLY A 1 99 ? 24.855 -21.703 -15.001 1.00 30.18 82 GLY A O 1
ATOM 1217 N N . LEU A 1 100 ? 25.209 -21.782 -12.789 1.00 16.81 83 LEU A N 1
ATOM 1218 C CA . LEU A 1 100 ? 26.527 -21.199 -12.870 1.00 17.53 83 LEU A CA 1
ATOM 1219 C C . LEU A 1 100 ? 27.300 -21.713 -11.662 1.00 14.54 83 LEU A C 1
ATOM 1220 O O . LEU A 1 100 ? 26.739 -22.389 -10.779 1.00 17.13 83 LEU A O 1
ATOM 1236 N N . GLN A 1 101 ? 28.598 -21.453 -11.670 1.00 12.23 84 GLN A N 1
ATOM 1237 C CA . GLN A 1 101 ? 29.460 -21.803 -10.544 1.00 12.65 84 GLN A CA 1
ATOM 1238 C C . GLN A 1 101 ? 29.705 -20.588 -9.674 1.00 13.10 84 GLN A C 1
ATOM 1239 O O . GLN A 1 101 ? 30.085 -19.535 -10.150 1.00 12.26 84 GLN A O 1
ATOM 1253 N N . LEU A 1 102 ? 29.479 -20.781 -8.387 1.00 12.91 85 LEU A N 1
ATOM 1254 C CA . LEU A 1 102 ? 29.732 -19.772 -7.380 1.00 12.56 85 LEU A CA 1
ATOM 1255 C C . LEU A 1 102 ? 29.999 -20.486 -6.070 1.00 13.31 85 LEU A C 1
ATOM 1256 O O . LEU A 1 102 ? 29.183 -21.279 -5.606 1.00 14.51 85 LEU A O 1
ATOM 1272 N N . LYS A 1 103 ? 31.143 -20.182 -5.484 1.00 12.90 86 LYS A N 1
ATOM 1273 C CA . LYS A 1 103 ? 31.530 -20.757 -4.204 1.00 12.18 86 LYS A CA 1
ATOM 1274 C C . LYS A 1 103 ? 32.386 -19.768 -3.465 1.00 11.87 86 LYS A C 1
ATOM 1275 O O . LYS A 1 103 ? 33.192 -19.048 -4.046 1.00 11.84 86 LYS A O 1
ATOM 1294 N N . THR A 1 104 ? 32.201 -19.728 -2.150 1.00 11.85 87 THR A N 1
ATOM 1295 C CA . THR A 1 104 ? 33.044 -18.927 -1.292 1.00 12.89 87 THR A CA 1
ATOM 1296 C C . THR A 1 104 ? 33.365 -19.733 -0.049 1.00 12.84 87 THR A C 1
ATOM 1297 O O . THR A 1 104 ? 32.548 -20.536 0.422 1.00 15.60 87 THR A O 1
ATOM 1308 N N . ALA A 1 105 ? 34.578 -19.535 0.454 1.00 11.72 88 ALA A N 1
ATOM 1309 C CA . ALA A 1 105 ? 35.105 -20.303 1.561 1.00 12.01 88 ALA A CA 1
ATOM 1310 C C . ALA A 1 105 ? 35.937 -19.428 2.472 1.00 11.54 88 ALA A C 1
ATOM 1311 O O . ALA A 1 105 ? 36.593 -18.494 2.031 1.00 10.87 88 ALA A O 1
ATOM 1318 N N . ASN A 1 106 ? 35.945 -19.800 3.736 1.00 11.74 89 ASN A N 1
ATOM 1319 C CA . ASN A 1 106 ? 36.740 -19.150 4.756 1.00 11.32 89 ASN A CA 1
ATOM 1320 C C . ASN A 1 106 ? 37.706 -20.169 5.345 1.00 12.34 89 ASN A C 1
ATOM 1321 O O . ASN A 1 106 ? 37.327 -21.300 5.630 1.00 13.65 89 ASN A O 1
ATOM 1332 N N . GLY A 1 107 ? 38.948 -19.751 5.481 1.00 12.47 90 GLY A N 1
ATOM 1333 C CA . GLY A 1 107 ? 40.021 -20.609 5.998 1.00 12.95 90 GLY A CA 1
ATOM 1334 C C . GLY A 1 107 ? 40.784 -19.944 7.119 1.00 13.13 90 GLY A C 1
ATOM 1335 O O . GLY A 1 107 ? 41.018 -18.732 7.081 1.00 13.86 90 GLY A O 1
ATOM 1339 N N . LEU A 1 108 ? 41.177 -20.740 8.113 1.00 12.08 91 LEU A N 1
ATOM 1340 C CA . LEU A 1 108 ? 42.010 -20.330 9.228 1.00 11.73 91 LEU A CA 1
ATOM 1341 C C . LEU A 1 108 ? 43.241 -21.214 9.222 1.00 12.12 91 LEU A C 1
ATOM 1342 O O . LEU A 1 108 ? 43.126 -22.436 9.224 1.00 13.48 91 LEU A O 1
ATOM 1358 N N . PHE A 1 109 ? 44.417 -20.605 9.239 1.00 12.22 92 PHE A N 1
ATOM 1359 C CA . PHE A 1 109 ? 45.693 -21.289 9.192 1.00 12.68 92 PHE A CA 1
ATOM 1360 C C . PHE A 1 109 ? 46.471 -20.890 10.393 1.00 13.16 92 PHE A C 1
ATOM 1361 O O . PHE A 1 109 ? 46.839 -19.732 10.567 1.00 13.25 92 PHE A O 1
ATOM 1378 N N . VAL A 1 110 ? 46.707 -21.880 11.250 1.00 13.74 93 VAL A N 1
ATOM 1379 C CA . VAL A 1 110 ? 47.071 -21.652 12.613 1.00 15.22 93 VAL A CA 1
ATOM 1380 C C . VAL A 1 110 ? 48.401 -22.320 12.904 1.00 14.95 93 VAL A C 1
ATOM 1381 O O . VAL A 1 110 ? 48.545 -23.516 12.733 1.00 15.29 93 VAL A O 1
ATOM 1394 N N . ASP A 1 111 ? 49.372 -21.556 13.365 1.00 15.30 94 ASP A N 1
ATOM 1395 C CA . ASP A 1 111 ? 50.607 -22.113 13.841 1.00 17.08 94 ASP A CA 1
ATOM 1396 C C . ASP A 1 111 ? 50.305 -22.970 15.072 1.00 18.24 94 ASP A C 1
ATOM 1397 O O . ASP A 1 111 ? 49.461 -22.581 15.922 1.00 17.08 94 ASP A O 1
ATOM 1406 N N . LYS A 1 112 ? 50.991 -24.108 15.198 1.00 18.39 95 LYS A N 1
ATOM 1407 C CA . LYS A 1 112 ? 50.714 -25.028 16.306 1.00 19.00 95 LYS A CA 1
ATOM 1408 C C . LYS A 1 112 ? 51.110 -24.471 17.686 1.00 19.17 95 LYS A C 1
ATOM 1409 O O . LYS A 1 112 ? 50.712 -25.016 18.726 1.00 26.60 95 LYS A O 1
ATOM 1428 N N . SER A 1 113 ? 51.852 -23.367 17.712 1.00 20.98 96 SER A N 1
ATOM 1429 C CA . SER A 1 113 ? 52.177 -22.723 18.978 1.00 21.88 96 SER A CA 1
ATOM 1430 C C . SER A 1 113 ? 51.072 -21.792 19.464 1.00 22.15 96 SER A C 1
ATOM 1431 O O . SER A 1 113 ? 51.122 -21.332 20.620 1.00 24.59 96 SER A O 1
ATOM 1439 N N . LEU A 1 114 ? 50.080 -21.534 18.623 1.00 20.02 97 LEU A N 1
ATOM 1440 C CA . LEU A 1 114 ? 48.989 -20.615 18.966 1.00 22.03 97 LEU A CA 1
ATOM 1441 C C . LEU A 1 114 ? 47.731 -21.406 19.316 1.00 19.33 97 LEU A C 1
ATOM 1442 O O . LEU A 1 114 ? 47.238 -22.212 18.516 1.00 25.13 97 LEU A O 1
ATOM 1458 N N . LYS A 1 115 ? 47.203 -21.164 20.508 1.00 22.91 98 LYS A N 1
ATOM 1459 C CA . LYS A 1 115 ? 45.938 -21.760 20.928 1.00 25.88 98 LYS A CA 1
ATOM 1460 C C . LYS A 1 115 ? 44.789 -20.801 20.639 1.00 20.18 98 LYS A C 1
ATOM 1461 O O . LYS A 1 115 ? 44.734 -19.725 21.231 1.00 22.49 98 LYS A O 1
ATOM 1480 N N . LEU A 1 116 ? 43.909 -21.169 19.725 1.00 21.50 99 LEU A N 1
ATOM 1481 C CA . LEU A 1 116 ? 42.693 -20.393 19.493 1.00 22.48 99 LEU A CA 1
ATOM 1482 C C . LEU A 1 116 ? 41.678 -20.770 20.548 1.00 26.53 99 LEU A C 1
ATOM 1483 O O . LEU A 1 116 ? 41.697 -21.886 21.063 1.00 28.17 99 LEU A O 1
ATOM 1499 N N . LEU A 1 117 ? 40.815 -19.831 20.906 1.00 20.47 100 LEU A N 1
ATOM 1500 C CA . LEU A 1 117 ? 39.670 -20.172 21.763 1.00 19.62 100 LEU A CA 1
ATOM 1501 C C . LEU A 1 117 ? 38.743 -21.137 21.074 1.00 20.84 100 LEU A C 1
ATOM 1502 O O . LEU A 1 117 ? 38.428 -20.973 19.895 1.00 21.35 100 LEU A O 1
ATOM 1518 N N . ASP A 1 118 ? 38.259 -22.138 21.814 1.00 24.30 101 ASP A N 1
ATOM 1519 C CA . ASP A 1 118 ? 37.299 -23.081 21.258 1.00 23.18 101 ASP A CA 1
ATOM 1520 C C . ASP A 1 118 ? 36.060 -22.386 20.722 1.00 21.89 101 ASP A C 1
ATOM 1521 O O . ASP A 1 118 ? 35.511 -22.790 19.707 1.00 22.52 101 ASP A O 1
ATOM 1530 N N . SER A 1 119 ? 35.591 -21.371 21.440 1.00 23.81 102 SER A N 1
ATOM 1531 C CA . SER A 1 119 ? 34.435 -20.606 20.963 1.00 24.30 102 SER A CA 1
ATOM 1532 C C . SER A 1 119 ? 34.637 -20.000 19.577 1.00 23.68 102 SER A C 1
ATOM 1533 O O . SER A 1 119 ? 33.733 -19.975 18.793 1.00 22.36 102 SER A O 1
ATOM 1541 N N . PHE A 1 120 ? 35.822 -19.474 19.305 1.00 19.42 103 PHE A N 1
ATOM 1542 C CA . PHE A 1 120 ? 36.102 -18.900 18.000 1.00 18.41 103 PHE A CA 1
ATOM 1543 C C . PHE A 1 120 ? 36.121 -19.978 16.920 1.00 17.05 103 PHE A C 1
ATOM 1544 O O . PHE A 1 120 ? 35.555 -19.813 15.836 1.00 17.54 103 PHE A O 1
ATOM 1561 N N . LEU A 1 121 ? 36.806 -21.078 17.200 1.00 17.86 104 LEU A N 1
ATOM 1562 C CA . LEU A 1 121 ? 36.791 -22.189 16.256 1.00 19.43 104 LEU A CA 1
ATOM 1563 C C . LEU A 1 121 ? 35.363 -22.684 15.961 1.00 19.43 104 LEU A C 1
ATOM 1564 O O . LEU A 1 121 ? 34.991 -22.893 14.801 1.00 20.91 104 LEU A O 1
ATOM 1580 N N . GLU A 1 122 ? 34.567 -22.847 17.012 1.00 20.25 105 GLU A N 1
ATOM 1581 C CA . GLU A 1 122 ? 33.214 -23.362 16.846 1.00 20.37 105 GLU A CA 1
ATOM 1582 C C . GLU A 1 122 ? 32.329 -22.370 16.119 1.00 20.62 105 GLU A C 1
ATOM 1583 O O . GLU A 1 122 ? 31.621 -22.733 15.185 1.00 19.56 105 GLU A O 1
ATOM 1595 N N . ASP A 1 123 ? 32.387 -21.110 16.527 1.00 20.07 106 ASP A N 1
ATOM 1596 C CA . ASP A 1 123 ? 31.551 -20.094 15.893 1.00 19.39 106 ASP A CA 1
ATOM 1597 C C . ASP A 1 123 ? 31.923 -19.890 14.426 1.00 19.14 106 ASP A C 1
ATOM 1598 O O . ASP A 1 123 ? 31.061 -19.771 13.553 1.00 18.60 106 ASP A O 1
ATOM 1607 N N . SER A 1 124 ? 33.220 -19.824 14.139 1.00 18.44 107 SER A N 1
ATOM 1608 C CA . SER A 1 124 ? 33.646 -19.618 12.763 1.00 15.57 107 SER A CA 1
ATOM 1609 C C . SER A 1 124 ? 33.272 -20.798 11.877 1.00 15.75 107 SER A C 1
ATOM 1610 O O . SER A 1 124 ? 32.857 -20.596 10.728 1.00 16.38 107 SER A O 1
ATOM 1618 N N . LYS A 1 125 ? 33.390 -22.010 12.417 1.00 17.03 108 LYS A N 1
ATOM 1619 C CA . LYS A 1 125 ? 32.984 -23.201 11.664 1.00 20.03 108 LYS A CA 1
ATOM 1620 C C . LYS A 1 125 ? 31.496 -23.188 11.381 1.00 18.07 108 LYS A C 1
ATOM 1621 O O . LYS A 1 125 ? 31.066 -23.408 10.257 1.00 21.51 108 LYS A O 1
ATOM 1640 N N . LYS A 1 126 ? 30.698 -22.890 12.390 1.00 18.50 109 LYS A N 1
ATOM 1641 C CA . LYS A 1 126 ? 29.234 -22.919 12.229 1.00 20.01 109 LYS A CA 1
ATOM 1642 C C . LYS A 1 126 ? 28.710 -21.795 11.339 1.00 23.79 109 LYS A C 1
ATOM 1643 O O . LYS A 1 126 ? 27.887 -22.014 10.441 1.00 24.72 109 LYS A O 1
ATOM 1662 N N . LEU A 1 127 ? 29.142 -20.569 11.633 1.00 18.67 110 LEU A N 1
ATOM 1663 C CA . LEU A 1 127 ? 28.544 -19.399 11.018 1.00 18.65 110 LEU A CA 1
ATOM 1664 C C . LEU A 1 127 ? 29.158 -18.999 9.703 1.00 19.90 110 LEU A C 1
ATOM 1665 O O . LEU A 1 127 ? 28.506 -18.373 8.876 1.00 20.50 110 LEU A O 1
ATOM 1681 N N . TYR A 1 128 ? 30.445 -19.331 9.522 1.00 18.59 111 TYR A N 1
ATOM 1682 C CA . TYR A 1 128 ? 31.204 -18.907 8.367 1.00 17.81 111 TYR A CA 1
ATOM 1683 C C . TYR A 1 128 ? 31.726 -20.119 7.575 1.00 16.85 111 TYR A C 1
ATOM 1684 O O . TYR A 1 128 ? 32.461 -19.926 6.641 1.00 19.28 111 TYR A O 1
ATOM 1702 N N . GLN A 1 129 ? 31.316 -21.316 7.972 1.00 18.35 112 GLN A N 1
ATOM 1703 C CA . GLN A 1 129 ? 31.801 -22.571 7.391 1.00 19.46 112 GLN A CA 1
ATOM 1704 C C . GLN A 1 129 ? 33.321 -22.606 7.303 1.00 20.07 112 GLN A C 1
ATOM 1705 O O . GLN A 1 129 ? 33.882 -23.187 6.389 1.00 21.53 112 GLN A O 1
ATOM 1712 N N . ALA A 1 130 ? 33.982 -22.025 8.293 1.00 16.46 113 ALA A N 1
ATOM 1713 C CA . ALA A 1 130 ? 35.441 -21.874 8.252 1.00 14.31 113 ALA A CA 1
ATOM 1714 C C . ALA A 1 130 ? 36.084 -23.244 8.336 1.00 17.45 113 ALA A C 1
ATOM 1715 O O . ALA A 1 130 ? 35.687 -24.115 9.125 1.00 22.74 113 ALA A O 1
ATOM 1722 N N . GLU A 1 131 ? 37.098 -23.407 7.511 1.00 14.98 114 GLU A N 1
ATOM 1723 C CA . GLU A 1 131 ? 37.964 -24.565 7.516 1.00 14.98 114 GLU A CA 1
ATOM 1724 C C . GLU A 1 131 ? 39.230 -24.208 8.261 1.00 14.14 114 GLU A C 1
ATOM 1725 O O . GLU A 1 131 ? 39.959 -23.309 7.837 1.00 15.73 114 GLU A O 1
ATOM 1737 N N . ALA A 1 132 ? 39.520 -24.878 9.362 1.00 15.63 115 ALA A N 1
ATOM 1738 C CA . ALA A 1 132 ? 40.672 -24.582 10.187 1.00 13.23 115 ALA A CA 1
ATOM 1739 C C . ALA A 1 132 ? 41.739 -25.638 10.007 1.00 15.78 115 ALA A C 1
ATOM 1740 O O . ALA A 1 132 ? 41.465 -26.837 9.987 1.00 17.45 115 ALA A O 1
ATOM 1747 N N . PHE A 1 133 ? 42.987 -25.183 9.883 1.00 14.15 116 PHE A N 1
ATOM 1748 C CA . PHE A 1 133 ? 44.127 -26.060 9.643 1.00 14.92 116 PHE A CA 1
ATOM 1749 C C . PHE A 1 133 ? 45.298 -25.683 10.523 1.00 15.94 116 PHE A C 1
ATOM 1750 O O . PHE A 1 133 ? 45.581 -24.486 10.705 1.00 15.31 116 PHE A O 1
ATOM 1767 N N . SER A 1 134 ? 46.020 -26.678 11.035 1.00 15.21 117 SER A N 1
ATOM 1768 C CA . SER A 1 134 ? 47.312 -26.465 11.671 1.00 15.67 117 SER A CA 1
ATOM 1769 C C . SER A 1 134 ? 48.351 -26.495 10.585 1.00 20.40 117 SER A C 1
ATOM 1770 O O . SER A 1 134 ? 48.485 -27.510 9.884 1.00 31.59 117 SER A O 1
ATOM 1778 N N . VAL A 1 135 ? 49.119 -25.433 10.437 1.00 15.74 118 VAL A N 1
ATOM 1779 C CA . VAL A 1 135 ? 50.143 -25.433 9.402 1.00 15.88 118 VAL A CA 1
ATOM 1780 C C . VAL A 1 135 ? 51.490 -25.845 9.951 1.00 17.15 118 VAL A C 1
ATOM 1781 O O . VAL A 1 135 ? 51.752 -25.843 11.162 1.00 17.29 118 VAL A O 1
ATOM 1794 N N . ASP A 1 136 ? 52.347 -26.239 9.032 1.00 17.15 119 ASP A N 1
ATOM 1795 C CA . ASP A 1 136 ? 53.670 -26.693 9.399 1.00 18.04 119 ASP A CA 1
ATOM 1796 C C . ASP A 1 136 ? 54.533 -25.556 9.950 1.00 18.18 119 ASP A C 1
ATOM 1797 O O . ASP A 1 136 ? 54.349 -24.385 9.601 1.00 17.56 119 ASP A O 1
ATOM 1806 N N . PHE A 1 137 ? 55.476 -25.900 10.812 1.00 19.10 120 PHE A N 1
ATOM 1807 C CA . PHE A 1 137 ? 56.412 -24.920 11.295 1.00 19.45 120 PHE A CA 1
ATOM 1808 C C . PHE A 1 137 ? 57.449 -24.465 10.256 1.00 19.81 120 PHE A C 1
ATOM 1809 O O . PHE A 1 137 ? 58.122 -23.445 10.456 1.00 20.03 120 PHE A O 1
ATOM 1826 N N . ASP A 1 138 ? 57.665 -25.249 9.206 1.00 20.08 121 ASP A N 1
ATOM 1827 C CA . ASP A 1 138 ? 58.537 -24.828 8.124 1.00 20.45 121 ASP A CA 1
ATOM 1828 C C . ASP A 1 138 ? 57.745 -23.801 7.308 1.00 19.38 121 ASP A C 1
ATOM 1829 O O . ASP A 1 138 ? 56.740 -24.155 6.727 1.00 18.67 121 ASP A O 1
ATOM 1838 N N . PRO A 1 139 ? 58.175 -22.525 7.293 1.00 19.33 122 PRO A N 1
ATOM 1839 C CA . PRO A 1 139 ? 57.345 -21.494 6.644 1.00 18.44 122 PRO A CA 1
ATOM 1840 C C . PRO A 1 139 ? 57.156 -21.775 5.164 1.00 18.14 122 PRO A C 1
ATOM 1841 O O . PRO A 1 139 ? 56.116 -21.381 4.653 1.00 17.21 122 PRO A O 1
ATOM 1852 N N . GLU A 1 140 ? 58.102 -22.441 4.501 1.00 19.04 123 GLU A N 1
ATOM 1853 C CA . GLU A 1 140 ? 57.902 -22.790 3.083 1.00 18.95 123 GLU A CA 1
ATOM 1854 C C . GLU A 1 140 ? 56.788 -23.819 2.900 1.00 18.40 123 GLU A C 1
ATOM 1855 O O . GLU A 1 140 ? 55.986 -23.740 1.952 1.00 17.76 123 GLU A O 1
ATOM 1867 N N . GLU A 1 141 ? 56.703 -24.777 3.811 1.00 18.69 124 GLU A N 1
ATOM 1868 C CA . GLU A 1 141 ? 55.628 -25.757 3.765 1.00 18.30 124 GLU A CA 1
ATOM 1869 C C . GLU A 1 141 ? 54.307 -25.091 4.112 1.00 17.12 124 GLU A C 1
ATOM 1870 O O . GLU A 1 141 ? 53.284 -25.365 3.490 1.00 16.55 124 GLU A O 1
ATOM 1882 N N . ALA A 1 142 ? 54.298 -24.197 5.089 1.00 16.84 125 ALA A N 1
ATOM 1883 C CA . ALA A 1 142 ? 53.069 -23.492 5.438 1.00 15.85 125 ALA A CA 1
ATOM 1884 C C . ALA A 1 142 ? 52.563 -22.606 4.303 1.00 15.16 125 ALA A C 1
ATOM 1885 O O . ALA A 1 142 ? 51.370 -22.539 4.043 1.00 14.43 125 ALA A O 1
ATOM 1892 N N . LYS A 1 143 ? 53.504 -21.949 3.635 1.00 15.50 126 LYS A N 1
ATOM 1893 C CA . LYS A 1 143 ? 53.146 -21.122 2.472 1.00 14.99 126 LYS A CA 1
ATOM 1894 C C . LYS A 1 143 ? 52.478 -21.968 1.373 1.00 14.78 126 LYS A C 1
ATOM 1895 O O . LYS A 1 143 ? 51.452 -21.563 0.830 1.00 14.05 126 LYS A O 1
ATOM 1914 N N . LYS A 1 144 ? 53.009 -23.160 1.137 1.00 15.50 127 LYS A N 1
ATOM 1915 C CA . LYS A 1 144 ? 52.426 -24.045 0.136 1.00 15.47 127 LYS A CA 1
ATOM 1916 C C . LYS A 1 144 ? 51.061 -24.505 0.594 1.00 15.34 127 LYS A C 1
ATOM 1917 O O . LYS A 1 144 ? 50.130 -24.571 -0.206 1.00 14.37 127 LYS A O 1
ATOM 1936 N N . GLN A 1 145 ? 50.904 -24.822 1.874 1.00 14.88 128 GLN A N 1
ATOM 1937 C CA . GLN A 1 145 ? 49.597 -25.223 2.369 1.00 14.51 128 GLN A CA 1
ATOM 1938 C C . GLN A 1 145 ? 48.547 -24.154 2.154 1.00 13.46 128 GLN A C 1
ATOM 1939 O O . GLN A 1 145 ? 47.425 -24.442 1.699 1.00 14.05 128 GLN A O 1
ATOM 1953 N N . ILE A 1 146 ? 48.865 -22.919 2.533 1.00 13.18 129 ILE A N 1
ATOM 1954 C CA . ILE A 1 146 ? 47.937 -21.814 2.384 1.00 12.41 129 ILE A CA 1
ATOM 1955 C C . ILE A 1 146 ? 47.643 -21.520 0.891 1.00 12.11 129 ILE A C 1
ATOM 1956 O O . ILE A 1 146 ? 46.477 -21.411 0.477 1.00 11.63 129 ILE A O 1
ATOM 1972 N N . ASN A 1 147 ? 48.707 -21.435 0.098 1.00 12.55 130 ASN A N 1
ATOM 1973 C CA . ASN A 1 147 ? 48.506 -21.126 -1.305 1.00 12.37 130 ASN A CA 1
ATOM 1974 C C . ASN A 1 147 ? 47.744 -22.225 -2.033 1.00 12.65 130 ASN A C 1
ATOM 1975 O O . ASN A 1 147 ? 46.927 -21.935 -2.909 1.00 11.96 130 ASN A O 1
ATOM 1986 N N . ASP A 1 148 ? 47.993 -23.478 -1.681 1.00 12.92 131 ASP A N 1
ATOM 1987 C CA . ASP A 1 148 ? 47.250 -24.594 -2.294 1.00 13.08 131 ASP A CA 1
ATOM 1988 C C . ASP A 1 148 ? 45.775 -24.506 -1.913 1.00 12.43 131 ASP A C 1
ATOM 1989 O O . ASP A 1 148 ? 44.914 -24.802 -2.743 1.00 12.29 131 ASP A O 1
ATOM 1998 N N . TRP A 1 149 ? 45.450 -24.147 -0.671 1.00 12.15 132 TRP A N 1
ATOM 1999 C CA . TRP A 1 149 ? 44.052 -23.993 -0.301 1.00 11.66 132 TRP A CA 1
ATOM 2000 C C . TRP A 1 149 ? 43.400 -22.887 -1.120 1.00 11.03 132 TRP A C 1
ATOM 2001 O O . TRP A 1 149 ? 42.312 -23.060 -1.651 1.00 10.82 132 TRP A O 1
ATOM 2022 N N . VAL A 1 150 ? 44.094 -21.774 -1.280 1.00 10.84 133 VAL A N 1
ATOM 2023 C CA . VAL A 1 150 ? 43.526 -20.669 -2.064 1.00 10.34 133 VAL A CA 1
ATOM 2024 C C . VAL A 1 150 ? 43.341 -21.080 -3.523 1.00 10.66 133 VAL A C 1
ATOM 2025 O O . VAL A 1 150 ? 42.291 -20.777 -4.120 1.00 11.53 133 VAL A O 1
ATOM 2038 N N . GLU A 1 151 ? 44.306 -21.789 -4.089 1.00 10.99 134 GLU A N 1
ATOM 2039 C CA . GLU A 1 151 ? 44.142 -22.291 -5.444 1.00 11.22 134 GLU A CA 1
ATOM 2040 C C . GLU A 1 151 ? 42.946 -23.240 -5.524 1.00 11.87 134 GLU A C 1
ATOM 2041 O O . GLU A 1 151 ? 42.174 -23.189 -6.475 1.00 11.60 134 GLU A O 1
ATOM 2053 N N . LYS A 1 152 ? 42.802 -24.134 -4.559 1.00 11.46 135 LYS A N 1
ATOM 2054 C CA . LYS A 1 152 ? 41.661 -25.063 -4.588 1.00 11.61 135 LYS A CA 1
ATOM 2055 C C . LYS A 1 152 ? 40.345 -24.279 -4.584 1.00 10.99 135 LYS A C 1
ATOM 2056 O O . LYS A 1 152 ? 39.418 -24.620 -5.331 1.00 13.10 135 LYS A O 1
ATOM 2075 N N . GLN A 1 153 ? 40.226 -23.242 -3.767 1.00 10.50 136 GLN A N 1
ATOM 2076 C CA . GLN A 1 153 ? 38.968 -22.507 -3.657 1.00 11.68 136 GLN A CA 1
ATOM 2077 C C . GLN A 1 153 ? 38.710 -21.611 -4.849 1.00 12.85 136 GLN A C 1
ATOM 2078 O O . GLN A 1 153 ? 37.577 -21.153 -5.034 1.00 13.86 136 GLN A O 1
ATOM 2092 N N . THR A 1 154 ? 39.729 -21.326 -5.642 1.00 11.04 137 THR A N 1
ATOM 2093 C CA . THR A 1 154 ? 39.583 -20.432 -6.771 1.00 11.39 137 THR A CA 1
ATOM 2094 C C . THR A 1 154 ? 39.836 -21.146 -8.096 1.00 11.50 137 THR A C 1
ATOM 2095 O O . THR A 1 154 ? 40.062 -20.460 -9.109 1.00 11.32 137 THR A O 1
ATOM 2106 N N . ASN A 1 155 ? 39.779 -22.484 -8.140 1.00 10.97 138 ASN A N 1
ATOM 2107 C CA A ASN A 1 155 ? 40.055 -23.236 -9.361 0.62 11.01 138 ASN A CA 1
ATOM 2108 C CA B ASN A 1 155 ? 40.056 -23.220 -9.383 0.38 11.98 138 ASN A CA 1
ATOM 2109 C C . ASN A 1 155 ? 41.342 -22.766 -10.051 1.00 11.63 138 ASN A C 1
ATOM 2110 O O . ASN A 1 155 ? 41.412 -22.629 -11.288 1.00 13.20 138 ASN A O 1
ATOM 2129 N N . GLY A 1 156 ? 42.376 -22.530 -9.237 1.00 11.53 139 GLY A N 1
ATOM 2130 C CA . GLY A 1 156 ? 43.659 -22.184 -9.753 1.00 12.22 139 GLY A CA 1
ATOM 2131 C C . GLY A 1 156 ? 43.798 -20.770 -10.257 1.00 13.10 139 GLY A C 1
ATOM 2132 O O . GLY A 1 156 ? 44.813 -20.436 -10.854 1.00 17.34 139 GLY A O 1
ATOM 2136 N N . LYS A 1 157 ? 42.801 -19.927 -10.018 1.00 11.79 140 LYS A N 1
ATOM 2137 C CA . LYS A 1 157 ? 42.846 -18.580 -10.563 1.00 12.69 140 LYS A CA 1
ATOM 2138 C C . LYS A 1 157 ? 43.574 -17.562 -9.696 1.00 13.13 140 LYS A C 1
ATOM 2139 O O . LYS A 1 157 ? 44.099 -16.582 -10.216 1.00 14.01 140 LYS A O 1
ATOM 2158 N N . ILE A 1 158 ? 43.647 -17.808 -8.382 1.00 13.05 141 ILE A N 1
ATOM 2159 C CA . ILE A 1 158 ? 44.447 -16.987 -7.465 1.00 13.77 141 ILE A CA 1
ATOM 2160 C C . ILE A 1 158 ? 45.648 -17.854 -7.041 1.00 14.02 141 ILE A C 1
ATOM 2161 O O . ILE A 1 158 ? 45.487 -18.760 -6.198 1.00 14.13 141 ILE A O 1
ATOM 2177 N N . LYS A 1 159 ? 46.786 -17.636 -7.666 1.00 16.09 142 LYS A N 1
ATOM 2178 C CA . LYS A 1 159 ? 47.978 -18.428 -7.426 1.00 16.29 142 LYS A CA 1
ATOM 2179 C C . LYS A 1 159 ? 48.995 -17.602 -6.634 1.00 22.52 142 LYS A C 1
ATOM 2180 O O . LYS A 1 159 ? 49.087 -16.375 -6.821 1.00 22.01 142 LYS A O 1
ATOM 2199 N N . ASP A 1 160 ? 49.740 -18.279 -5.760 1.00 16.79 143 ASP A N 1
ATOM 2200 C CA . ASP A 1 160 ? 50.844 -17.659 -5.027 1.00 18.28 143 ASP A CA 1
ATOM 2201 C C . ASP A 1 160 ? 50.376 -16.397 -4.297 1.00 20.97 143 ASP A C 1
ATOM 2202 O O . ASP A 1 160 ? 51.060 -15.374 -4.323 1.00 24.72 143 ASP A O 1
ATOM 2211 N N . LEU A 1 161 ? 49.243 -16.481 -3.610 1.00 17.72 144 LEU A N 1
ATOM 2212 C CA . LEU A 1 161 ? 48.688 -15.343 -2.851 1.00 17.83 144 LEU A CA 1
ATOM 2213 C C . LEU A 1 161 ? 49.707 -14.891 -1.805 1.00 21.84 144 LEU A C 1
ATOM 2214 O O . LEU A 1 161 ? 49.969 -13.699 -1.620 1.00 23.44 144 LEU A O 1
ATOM 2230 N N . LEU A 1 162 ? 50.255 -15.858 -1.096 1.00 16.58 145 LEU A N 1
ATOM 2231 C CA . LEU A 1 162 ? 51.220 -15.578 -0.051 1.00 18.87 145 LEU A CA 1
ATOM 2232 C C . LEU A 1 162 ? 52.593 -15.734 -0.664 1.00 22.13 145 LEU A C 1
ATOM 2233 O O . LEU A 1 162 ? 52.957 -16.783 -1.197 1.00 21.68 145 LEU A O 1
ATOM 2249 N N . LYS A 1 163 ? 53.368 -14.658 -0.669 1.00 25.47 146 LYS A N 1
ATOM 2250 C CA . LYS A 1 163 ? 54.695 -14.710 -1.290 1.00 32.93 146 LYS A CA 1
ATOM 2251 C C . LYS A 1 163 ? 55.815 -14.714 -0.255 1.00 31.71 146 LYS A C 1
ATOM 2252 O O . LYS A 1 163 ? 56.842 -15.368 -0.449 1.00 34.69 146 LYS A O 1
ATOM 2271 N N . ASP A 1 164 ? 55.593 -14.029 0.859 1.00 31.72 147 ASP A N 1
ATOM 2272 C CA . ASP A 1 164 ? 56.646 -13.787 1.854 1.00 37.16 147 ASP A CA 1
ATOM 2273 C C . ASP A 1 164 ? 56.743 -14.809 3.018 1.00 46.61 147 ASP A C 1
ATOM 2274 O O . ASP A 1 164 ? 57.783 -15.439 3.203 1.00 54.61 147 ASP A O 1
ATOM 2278 N N . LEU A 1 165 ? 55.647 -14.956 3.764 1.00 48.83 148 LEU A N 1
ATOM 2279 C CA . LEU A 1 165 ? 55.565 -15.643 5.083 1.00 53.75 148 LEU A CA 1
ATOM 2280 C C . LEU A 1 165 ? 56.750 -15.490 6.045 1.00 55.94 148 LEU A C 1
ATOM 2281 O O . LEU A 1 165 ? 57.876 -15.906 5.768 1.00 55.58 148 LEU A O 1
ATOM 2297 N N . ASP A 1 166 ? 56.432 -14.921 7.203 1.00 38.18 149 ASP A N 1
ATOM 2298 C CA . ASP A 1 166 ? 57.373 -14.677 8.273 1.00 35.11 149 ASP A CA 1
ATOM 2299 C C . ASP A 1 166 ? 57.090 -15.681 9.388 1.00 32.56 149 ASP A C 1
ATOM 2300 O O . ASP A 1 166 ? 55.928 -15.964 9.710 1.00 33.79 149 ASP A O 1
ATOM 2309 N N . SER A 1 167 ? 58.144 -16.248 9.954 1.00 36.82 150 SER A N 1
ATOM 2310 C CA . SER A 1 167 ? 57.985 -17.276 10.976 1.00 38.89 150 SER A CA 1
ATOM 2311 C C . SER A 1 167 ? 57.263 -16.823 12.237 1.00 37.61 150 SER A C 1
ATOM 2312 O O . SER A 1 167 ? 56.716 -17.649 12.965 1.00 41.90 150 SER A O 1
ATOM 2320 N N . ASP A 1 168 ? 57.259 -15.521 12.494 1.00 30.06 151 ASP A N 1
ATOM 2321 C CA . ASP A 1 168 ? 56.530 -14.973 13.629 1.00 39.04 151 ASP A CA 1
ATOM 2322 C C . ASP A 1 168 ? 55.012 -14.820 13.377 1.00 28.08 151 ASP A C 1
ATOM 2323 O O . ASP A 1 168 ? 54.235 -14.641 14.315 1.00 30.44 151 ASP A O 1
ATOM 2332 N N . THR A 1 169 ? 54.577 -14.883 12.123 1.00 24.61 152 THR A N 1
ATOM 2333 C CA . THR A 1 169 ? 53.132 -14.881 11.851 1.00 22.97 152 THR A CA 1
ATOM 2334 C C . THR A 1 169 ? 52.546 -16.167 12.378 1.00 24.95 152 THR A C 1
ATOM 2335 O O . THR A 1 169 ? 53.000 -17.252 11.996 1.00 28.15 152 THR A O 1
ATOM 2346 N N . VAL A 1 170 ? 51.507 -16.072 13.203 1.00 17.97 153 VAL A N 1
ATOM 2347 C CA . VAL A 1 170 ? 50.950 -17.293 13.780 1.00 18.29 153 VAL A CA 1
ATOM 2348 C C . VAL A 1 170 ? 49.512 -17.596 13.400 1.00 17.56 153 VAL A C 1
ATOM 2349 O O . VAL A 1 170 ? 48.999 -18.674 13.736 1.00 16.97 153 VAL A O 1
ATOM 2362 N N . LEU A 1 171 ? 48.878 -16.690 12.663 1.00 15.63 154 LEU A N 1
ATOM 2363 C CA . LEU A 1 171 ? 47.499 -16.881 12.230 1.00 13.54 154 LEU A CA 1
ATOM 2364 C C . LEU A 1 171 ? 47.302 -16.158 10.909 1.00 14.08 154 LEU A C 1
ATOM 2365 O O . LEU A 1 171 ? 47.643 -14.976 10.811 1.00 15.39 154 LEU A O 1
ATOM 2381 N N . VAL A 1 172 ? 46.800 -16.868 9.914 1.00 12.53 155 VAL A N 1
ATOM 2382 C CA . VAL A 1 172 ? 46.394 -16.301 8.640 1.00 12.08 155 VAL A CA 1
ATOM 2383 C C . VAL A 1 172 ? 44.917 -16.628 8.457 1.00 11.54 155 VAL A C 1
ATOM 2384 O O . VAL A 1 172 ? 44.492 -17.769 8.705 1.00 12.38 155 VAL A O 1
ATOM 2397 N N . LEU A 1 173 ? 44.119 -15.664 8.005 1.00 11.16 156 LEU A N 1
ATOM 2398 C CA . LEU A 1 173 ? 42.669 -15.871 7.755 1.00 10.80 156 LEU A CA 1
ATOM 2399 C C . LEU A 1 173 ? 42.402 -15.482 6.324 1.00 12.25 156 LEU A C 1
ATOM 2400 O O . LEU A 1 173 ? 42.858 -14.430 5.898 1.00 13.21 156 LEU A O 1
ATOM 2416 N N . VAL A 1 174 ? 41.734 -16.343 5.576 1.00 12.49 157 VAL A N 1
ATOM 2417 C CA . VAL A 1 174 ? 41.517 -16.086 4.155 1.00 12.11 157 VAL A CA 1
ATOM 2418 C C . VAL A 1 174 ? 40.053 -16.303 3.839 1.00 15.28 157 VAL A C 1
ATOM 2419 O O . VAL A 1 174 ? 39.453 -17.288 4.265 1.00 15.48 157 VAL A O 1
ATOM 2432 N N . ASN A 1 175 ? 39.480 -15.385 3.068 1.00 11.03 158 ASN A N 1
ATOM 2433 C CA . ASN A 1 175 ? 38.250 -15.668 2.382 1.00 10.20 158 ASN A CA 1
ATOM 2434 C C . ASN A 1 175 ? 38.554 -15.774 0.910 1.00 9.57 158 ASN A C 1
ATOM 2435 O O . ASN A 1 175 ? 39.275 -14.945 0.375 1.00 10.63 158 ASN A O 1
ATOM 2446 N N . ALA A 1 176 ? 38.019 -16.792 0.254 1.00 9.63 159 ALA A N 1
ATOM 2447 C CA . ALA A 1 176 ? 38.127 -16.927 -1.183 1.00 10.16 159 ALA A CA 1
ATOM 2448 C C . ALA A 1 176 ? 36.744 -16.943 -1.792 1.00 10.62 159 ALA A C 1
ATOM 2449 O O . ALA A 1 176 ? 35.773 -17.413 -1.204 1.00 11.74 159 ALA A O 1
ATOM 2456 N N . ILE A 1 177 ? 36.680 -16.492 -3.036 1.00 10.05 160 ILE A N 1
ATOM 2457 C CA . ILE A 1 177 ? 35.455 -16.570 -3.849 1.00 10.71 160 ILE A CA 1
ATOM 2458 C C . ILE A 1 177 ? 35.816 -16.934 -5.288 1.00 9.93 160 ILE A C 1
ATOM 2459 O O . ILE A 1 177 ? 36.841 -16.498 -5.798 1.00 9.64 160 ILE A O 1
ATOM 2475 N N . TYR A 1 178 ? 34.914 -17.692 -5.923 1.00 9.32 161 TYR A N 1
ATOM 2476 C CA . TYR A 1 178 ? 35.084 -18.134 -7.293 1.00 9.69 161 TYR A CA 1
ATOM 2477 C C . TYR A 1 178 ? 33.716 -18.056 -7.971 1.00 10.30 161 TYR A C 1
ATOM 2478 O O . TYR A 1 178 ? 32.713 -18.487 -7.421 1.00 11.32 161 TYR A O 1
ATOM 2496 N N . PHE A 1 179 ? 33.719 -17.555 -9.200 1.00 10.42 162 PHE A N 1
ATOM 2497 C CA . PHE A 1 179 ? 32.514 -17.399 -10.009 1.00 10.56 162 PHE A CA 1
ATOM 2498 C C . PHE A 1 179 ? 32.818 -17.748 -11.457 1.00 10.32 162 PHE A C 1
ATOM 2499 O O . PHE A 1 179 ? 33.821 -17.297 -12.013 1.00 11.09 162 PHE A O 1
ATOM 2516 N N . LYS A 1 180 ? 31.951 -18.546 -12.082 1.00 10.11 163 LYS A N 1
ATOM 2517 C CA . LYS A 1 180 ? 32.022 -18.735 -13.515 1.00 11.10 163 LYS A CA 1
ATOM 2518 C C . LYS A 1 180 ? 30.613 -18.856 -14.036 1.00 11.76 163 LYS A C 1
ATOM 2519 O O . LYS A 1 180 ? 29.869 -19.742 -13.659 1.00 13.26 163 LYS A O 1
ATOM 2538 N N . GLY A 1 181 ? 30.279 -17.958 -14.961 1.00 12.94 164 GLY A N 1
ATOM 2539 C CA . GLY A 1 181 ? 28.944 -17.931 -15.545 1.00 14.57 164 GLY A CA 1
ATOM 2540 C C . GLY A 1 181 ? 28.990 -17.782 -17.029 1.00 13.28 164 GLY A C 1
ATOM 2541 O O . GLY A 1 181 ? 29.815 -17.066 -17.553 1.00 12.93 164 GLY A O 1
ATOM 2545 N N . LYS A 1 182 ? 28.074 -18.448 -17.693 1.00 13.43 165 LYS A N 1
ATOM 2546 C CA . LYS A 1 182 ? 27.861 -18.272 -19.138 1.00 11.98 165 LYS A CA 1
ATOM 2547 C C . LYS A 1 182 ? 26.883 -17.147 -19.316 1.00 12.90 165 LYS A C 1
ATOM 2548 O O . LYS A 1 182 ? 25.901 -17.071 -18.596 1.00 13.84 165 LYS A O 1
ATOM 2567 N N . TRP A 1 183 ? 27.113 -16.281 -20.305 1.00 11.55 166 TRP A N 1
ATOM 2568 C CA . TRP A 1 183 ? 26.104 -15.283 -20.649 1.00 12.37 166 TRP A CA 1
ATOM 2569 C C . TRP A 1 183 ? 24.803 -15.940 -21.034 1.00 12.22 166 TRP A C 1
ATOM 2570 O O . TRP A 1 183 ? 24.790 -16.930 -21.769 1.00 13.08 166 TRP A O 1
ATOM 2591 N N . LYS A 1 184 ? 23.674 -15.340 -20.659 1.00 12.69 167 LYS A N 1
ATOM 2592 C CA . LYS A 1 184 ? 22.398 -15.729 -21.235 1.00 13.07 167 LYS A CA 1
ATOM 2593 C C . LYS A 1 184 ? 22.384 -15.523 -22.742 1.00 13.50 167 LYS A C 1
ATOM 2594 O O . LYS A 1 184 ? 21.871 -16.352 -23.485 1.00 14.15 167 LYS A O 1
ATOM 2613 N N . LYS A 1 185 ? 22.979 -14.393 -23.161 1.00 13.21 168 LYS A N 1
ATOM 2614 C CA . LYS A 1 185 ? 23.068 -13.976 -24.569 1.00 13.62 168 LYS A CA 1
ATOM 2615 C C . LYS A 1 185 ? 24.562 -13.884 -24.906 1.00 13.29 168 LYS A C 1
ATOM 2616 O O . LYS A 1 185 ? 25.178 -12.821 -24.804 1.00 13.56 168 LYS A O 1
ATOM 2635 N N . PRO A 1 186 ? 25.150 -15.008 -25.295 1.00 13.50 169 PRO A N 1
ATOM 2636 C CA . PRO A 1 186 ? 26.582 -14.960 -25.565 1.00 13.42 169 PRO A CA 1
ATOM 2637 C C . PRO A 1 186 ? 26.834 -14.195 -26.854 1.00 13.85 169 PRO A C 1
ATOM 2638 O O . PRO A 1 186 ? 25.944 -14.022 -27.695 1.00 14.52 169 PRO A O 1
ATOM 2649 N N . PHE A 1 187 ? 28.060 -13.706 -26.979 1.00 13.53 170 PHE A N 1
ATOM 2650 C CA . PHE A 1 187 ? 28.465 -13.038 -28.186 1.00 14.01 170 PHE A CA 1
ATOM 2651 C C . PHE A 1 187 ? 28.930 -14.065 -29.190 1.00 14.67 170 PHE A C 1
ATOM 2652 O O . PHE A 1 187 ? 29.512 -15.087 -28.817 1.00 15.48 170 PHE A O 1
ATOM 2669 N N . ASP A 1 188 ? 28.696 -13.772 -30.463 1.00 15.51 171 ASP A N 1
ATOM 2670 C CA . ASP A 1 188 ? 29.176 -14.609 -31.553 1.00 16.47 171 ASP A CA 1
ATOM 2671 C C . ASP A 1 188 ? 30.648 -14.213 -31.787 1.00 17.05 171 ASP A C 1
ATOM 2672 O O . ASP A 1 188 ? 30.893 -13.084 -32.192 1.00 16.77 171 ASP A O 1
ATOM 2681 N N . PRO A 1 189 ? 31.595 -15.144 -31.607 1.00 18.11 172 PRO A N 1
ATOM 2682 C CA . PRO A 1 189 ? 33.001 -14.780 -31.816 1.00 20.50 172 PRO A CA 1
ATOM 2683 C C . PRO A 1 189 ? 33.282 -14.266 -33.213 1.00 23.07 172 PRO A C 1
ATOM 2684 O O . PRO A 1 189 ? 34.239 -13.532 -33.428 1.00 22.72 172 PRO A O 1
ATOM 2695 N N . GLU A 1 190 ? 32.470 -14.653 -34.197 1.00 21.63 173 GLU A N 1
ATOM 2696 C CA . GLU A 1 190 ? 32.696 -14.151 -35.543 1.00 20.62 173 GLU A CA 1
ATOM 2697 C C . GLU A 1 190 ? 32.432 -12.663 -35.703 1.00 20.25 173 GLU A C 1
ATOM 2698 O O . GLU A 1 190 ? 32.885 -12.056 -36.664 1.00 27.58 173 GLU A O 1
ATOM 2710 N N . ASN A 1 191 ? 31.726 -12.062 -34.745 1.00 20.01 174 ASN A N 1
ATOM 2711 C CA . ASN A 1 191 ? 31.487 -10.633 -34.752 1.00 21.74 174 ASN A CA 1
ATOM 2712 C C . ASN A 1 191 ? 32.510 -9.859 -33.905 1.00 23.42 174 ASN A C 1
ATOM 2713 O O . ASN A 1 191 ? 32.396 -8.642 -33.778 1.00 29.62 174 ASN A O 1
ATOM 2724 N N . THR A 1 192 ? 33.462 -10.556 -33.301 1.00 17.16 175 THR A N 1
ATOM 2725 C CA . THR A 1 192 ? 34.531 -9.881 -32.570 1.00 16.86 175 THR A CA 1
ATOM 2726 C C . THR A 1 192 ? 35.564 -9.346 -33.548 1.00 18.04 175 THR A C 1
ATOM 2727 O O . THR A 1 192 ? 35.959 -10.032 -34.495 1.00 20.39 175 THR A O 1
ATOM 2738 N N . LYS A 1 193 ? 35.980 -8.103 -33.333 1.00 17.95 176 LYS A N 1
ATOM 2739 C CA . LYS A 1 193 ? 36.829 -7.388 -34.263 1.00 18.81 176 LYS A CA 1
ATOM 2740 C C . LYS A 1 193 ? 37.858 -6.621 -33.473 1.00 20.05 176 LYS A C 1
ATOM 2741 O O . LYS A 1 193 ? 37.506 -6.004 -32.483 1.00 18.71 176 LYS A O 1
ATOM 2760 N N . GLU A 1 194 ? 39.123 -6.707 -33.864 1.00 22.94 177 GLU A N 1
ATOM 2761 C CA . GLU A 1 194 ? 40.182 -5.945 -33.196 1.00 21.02 177 GLU A CA 1
ATOM 2762 C C . GLU A 1 194 ? 40.111 -4.476 -33.593 1.00 24.45 177 GLU A C 1
ATOM 2763 O O . GLU A 1 194 ? 39.931 -4.129 -34.761 1.00 28.76 177 GLU A O 1
ATOM 2775 N N . GLU A 1 195 ? 40.228 -3.620 -32.574 1.00 23.88 178 GLU A N 1
ATOM 2776 C CA . GLU A 1 195 ? 40.240 -2.173 -32.744 1.00 27.19 178 GLU A CA 1
ATOM 2777 C C . GLU A 1 195 ? 41.577 -1.722 -32.186 1.00 26.73 178 GLU A C 1
ATOM 2778 O O . GLU A 1 195 ? 42.062 -2.275 -31.182 1.00 26.30 178 GLU A O 1
ATOM 2790 N N . ASP A 1 196 ? 42.166 -0.723 -32.822 1.00 31.75 179 ASP A N 1
ATOM 2791 C CA . ASP A 1 196 ? 43.387 -0.131 -32.316 1.00 34.37 179 ASP A CA 1
ATOM 2792 C C . ASP A 1 196 ? 43.026 0.831 -31.218 1.00 38.28 179 ASP A C 1
ATOM 2793 O O . ASP A 1 196 ? 42.267 1.775 -31.433 1.00 41.56 179 ASP A O 1
ATOM 2802 N N . PHE A 1 197 ? 43.561 0.559 -30.033 1.00 34.99 180 PHE A N 1
ATOM 2803 C CA . PHE A 1 197 ? 43.363 1.410 -28.890 1.00 40.88 180 PHE A CA 1
ATOM 2804 C C . PHE A 1 197 ? 44.692 2.097 -28.593 1.00 36.68 180 PHE A C 1
ATOM 2805 O O . PHE A 1 197 ? 45.673 1.462 -28.180 1.00 32.57 180 PHE A O 1
ATOM 2822 N N . HIS A 1 198 ? 44.701 3.391 -28.866 1.00 28.16 181 HIS A N 1
ATOM 2823 C CA . HIS A 1 198 ? 45.836 4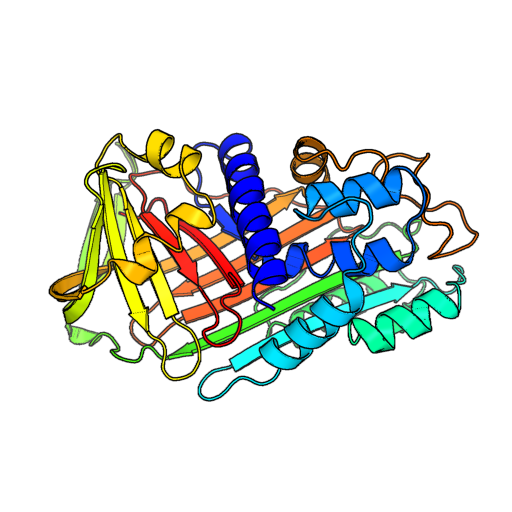.265 -28.524 1.00 42.53 181 HIS A CA 1
ATOM 2824 C C . HIS A 1 198 ? 45.880 4.653 -27.042 1.00 44.57 181 HIS A C 1
ATOM 2825 O O . HIS A 1 198 ? 45.386 5.715 -26.635 1.00 43.74 181 HIS A O 1
ATOM 2839 N N . VAL A 1 199 ? 46.518 3.800 -26.252 1.00 35.70 182 VAL A N 1
ATOM 2840 C CA . VAL A 1 199 ? 46.642 4.030 -24.801 1.00 38.92 182 VAL A CA 1
ATOM 2841 C C . VAL A 1 199 ? 47.277 5.392 -24.471 1.00 44.12 182 VAL A C 1
ATOM 2842 O O . VAL A 1 199 ? 46.751 6.133 -23.635 1.00 45.12 182 VAL A O 1
ATOM 2846 N N . ASP A 1 200 ? 48.401 5.710 -25.114 1.00 46.44 183 ASP A N 1
ATOM 2847 C CA . ASP A 1 200 ? 49.005 7.046 -25.021 1.00 52.62 183 ASP A CA 1
ATOM 2848 C C . ASP A 1 200 ? 49.475 7.499 -26.396 1.00 54.64 183 ASP A C 1
ATOM 2849 O O . ASP A 1 200 ? 49.101 6.910 -27.409 1.00 57.71 183 ASP A O 1
ATOM 2858 N N . GLU A 1 201 ? 50.295 8.541 -26.433 1.00 40.99 184 GLU A N 1
ATOM 2859 C CA . GLU A 1 201 ? 50.706 9.127 -27.705 1.00 45.39 184 GLU A CA 1
ATOM 2860 C C . GLU A 1 201 ? 51.659 8.192 -28.449 1.00 41.66 184 GLU A C 1
ATOM 2861 O O . GLU A 1 201 ? 51.787 8.260 -29.672 1.00 38.54 184 GLU A O 1
ATOM 2865 N N . LYS A 1 202 ? 52.303 7.301 -27.702 1.00 55.99 185 LYS A N 1
ATOM 2866 C CA . LYS A 1 202 ? 53.280 6.394 -28.287 1.00 60.61 185 LYS A CA 1
ATOM 2867 C C . LYS A 1 202 ? 52.768 4.954 -28.361 1.00 58.96 185 LYS A C 1
ATOM 2868 O O . LYS A 1 202 ? 53.222 4.187 -29.205 1.00 62.78 185 LYS A O 1
ATOM 2872 N N . THR A 1 203 ? 51.801 4.605 -27.511 1.00 50.61 186 THR A N 1
ATOM 2873 C CA . THR A 1 203 ? 51.397 3.206 -27.321 1.00 47.79 186 THR A CA 1
ATOM 2874 C C . THR A 1 203 ? 50.000 2.835 -27.847 1.00 46.10 186 THR A C 1
ATOM 2875 O O . THR A 1 203 ? 49.001 3.432 -27.453 1.00 40.22 186 THR A O 1
ATOM 2877 N N . THR A 1 204 ? 49.958 1.832 -28.724 1.00 45.41 187 THR A N 1
ATOM 2878 C CA . THR A 1 204 ? 48.721 1.334 -29.326 1.00 37.14 187 THR A CA 1
ATOM 2879 C C . THR A 1 204 ? 48.480 -0.068 -28.807 1.00 26.53 187 THR A C 1
ATOM 2880 O O . THR A 1 204 ? 49.384 -0.892 -28.788 1.00 32.55 187 THR A O 1
ATOM 2891 N N . VAL A 1 205 ? 47.253 -0.358 -28.345 1.00 35.78 188 VAL A N 1
ATOM 2892 C CA . VAL A 1 205 ? 46.867 -1.707 -27.926 1.00 36.46 188 VAL A CA 1
ATOM 2893 C C . VAL A 1 205 ? 45.729 -2.196 -28.823 1.00 26.35 188 VAL A C 1
ATOM 2894 O O . VAL A 1 205 ? 44.807 -1.442 -29.114 1.00 28.49 188 VAL A O 1
ATOM 2898 N N . LYS A 1 206 ? 45.874 -3.411 -29.333 1.00 33.51 189 LYS A N 1
ATOM 2899 C CA . LYS A 1 206 ? 44.836 -4.013 -30.162 1.00 28.27 189 LYS A CA 1
ATOM 2900 C C . LYS A 1 206 ? 43.878 -4.733 -29.238 1.00 27.58 189 LYS A C 1
ATOM 2901 O O . LYS A 1 206 ? 44.273 -5.664 -28.528 1.00 33.39 189 LYS A O 1
ATOM 2920 N N . VAL A 1 207 ? 42.643 -4.238 -29.206 1.00 23.94 190 VAL A N 1
ATOM 2921 C CA . VAL A 1 207 ? 41.607 -4.719 -28.297 1.00 23.92 190 VAL A CA 1
ATOM 2922 C C . VAL A 1 207 ? 40.564 -5.513 -29.093 1.00 18.42 190 VAL A C 1
ATOM 2923 O O . VAL A 1 207 ? 40.018 -4.967 -30.024 1.00 20.19 190 VAL A O 1
ATOM 2936 N N . PRO A 1 208 ? 40.295 -6.761 -28.679 1.00 17.10 191 PRO A N 1
ATOM 2937 C CA . PRO A 1 208 ? 39.171 -7.439 -29.341 1.00 18.49 191 PRO A CA 1
ATOM 2938 C C . PRO A 1 208 ? 37.850 -6.912 -28.801 1.00 15.59 191 PRO A C 1
ATOM 2939 O O . PRO A 1 208 ? 37.583 -6.966 -27.610 1.00 17.30 191 PRO A O 1
ATOM 2950 N N . MET A 1 209 ? 37.045 -6.376 -29.696 1.00 15.96 192 MET A N 1
ATOM 2951 C CA . MET A 1 209 ? 35.771 -5.798 -29.321 1.00 15.49 192 MET A CA 1
ATOM 2952 C C . MET A 1 209 ? 34.658 -6.741 -29.729 1.00 15.32 192 MET A C 1
ATOM 2953 O O . MET A 1 209 ? 34.481 -7.000 -30.921 1.00 15.97 192 MET A O 1
ATOM 2967 N N . MET A 1 210 ? 33.945 -7.262 -28.749 1.00 14.55 193 MET A N 1
ATOM 2968 C CA . MET A 1 210 ? 32.826 -8.163 -29.020 1.00 14.45 193 MET A CA 1
ATOM 2969 C C . MET A 1 210 ? 31.632 -7.316 -29.344 1.00 14.60 193 MET A C 1
ATOM 2970 O O . MET A 1 210 ? 31.504 -6.194 -28.900 1.00 14.98 193 MET A O 1
ATOM 2984 N N . SER A 1 211 ? 30.699 -7.858 -30.111 1.00 14.92 194 SER A N 1
ATOM 2985 C CA . SER A 1 211 ? 29.478 -7.088 -30.371 1.00 16.41 194 SER A CA 1
ATOM 2986 C C . SER A 1 211 ? 28.276 -7.976 -30.606 1.00 15.32 194 SER A C 1
ATOM 2987 O O . SER A 1 211 ? 28.410 -9.089 -31.069 1.00 16.88 194 SER A O 1
ATOM 2995 N N . GLN A 1 212 ? 27.117 -7.466 -30.234 1.00 15.12 195 GLN A N 1
ATOM 2996 C CA . GLN A 1 212 ? 25.852 -8.122 -30.581 1.00 16.62 195 GLN A CA 1
ATOM 2997 C C . GLN A 1 212 ? 24.753 -7.078 -30.560 1.00 17.38 195 GLN A C 1
ATOM 2998 O O . GLN A 1 212 ? 24.835 -6.112 -29.823 1.00 17.72 195 GLN A O 1
ATOM 3012 N N . LYS A 1 213 ? 23.698 -7.318 -31.309 1.00 17.62 196 LYS A N 1
ATOM 3013 C CA . LYS A 1 213 ? 22.480 -6.503 -31.244 1.00 18.24 196 LYS A CA 1
ATOM 3014 C C . LYS A 1 213 ? 21.458 -7.366 -30.517 1.00 17.41 196 LYS A C 1
ATOM 3015 O O . LYS A 1 213 ? 21.393 -8.570 -30.712 1.00 20.37 196 LYS A O 1
ATOM 3034 N N . GLY A 1 214 ? 20.665 -6.753 -29.665 1.00 18.63 197 GLY A N 1
ATOM 3035 C CA . GLY A 1 214 ? 19.641 -7.493 -28.974 1.00 21.51 197 GLY A CA 1
ATOM 3036 C C . GLY A 1 214 ? 18.804 -6.571 -28.119 1.00 22.78 197 GLY A C 1
ATOM 3037 O O . GLY A 1 214 ? 18.985 -5.349 -28.129 1.00 24.53 197 GLY A O 1
ATOM 3041 N N . LYS A 1 215 ? 17.889 -7.179 -27.383 1.00 18.68 198 LYS A N 1
ATOM 3042 C CA . LYS A 1 215 ? 17.019 -6.442 -26.473 1.00 18.80 198 LYS A CA 1
ATOM 3043 C C . LYS A 1 215 ? 17.501 -6.685 -25.063 1.00 18.93 198 LYS A C 1
ATOM 3044 O O . LYS A 1 215 ? 17.526 -7.813 -24.574 1.00 21.98 198 LYS A O 1
ATOM 3063 N N . PHE A 1 216 ? 17.919 -5.605 -24.399 1.00 16.19 199 PHE A N 1
ATOM 3064 C CA . PHE A 1 216 ? 18.559 -5.683 -23.107 1.00 17.43 199 PHE A CA 1
ATOM 3065 C C . PHE A 1 216 ? 17.899 -4.675 -22.189 1.00 16.51 199 PHE A C 1
ATOM 3066 O O . PHE A 1 216 ? 17.407 -3.655 -22.639 1.00 17.03 199 PHE A O 1
ATOM 3083 N N . TYR A 1 217 ? 17.891 -4.996 -20.904 1.00 15.55 200 TYR A N 1
ATOM 3084 C CA . TYR A 1 217 ? 17.460 -4.024 -19.901 1.00 16.69 200 TYR A CA 1
ATOM 3085 C C . TYR A 1 217 ? 18.498 -2.916 -19.799 1.00 15.08 200 TYR A C 1
ATOM 3086 O O . TYR A 1 217 ? 19.685 -3.180 -19.606 1.00 15.20 200 TYR A O 1
ATOM 3104 N N . TYR A 1 218 ? 18.033 -1.689 -19.952 1.00 15.84 201 TYR A N 1
ATOM 3105 C CA . TYR A 1 218 ? 18.889 -0.531 -20.188 1.00 16.57 201 TYR A CA 1
ATOM 3106 C C . TYR A 1 218 ? 18.234 0.693 -19.597 1.00 18.22 201 TYR A C 1
ATOM 3107 O O . TYR A 1 218 ? 17.005 0.780 -19.556 1.00 21.52 201 TYR A O 1
ATOM 3125 N N . TYR A 1 219 ? 19.055 1.638 -19.166 1.00 17.71 202 TYR A N 1
ATOM 3126 C CA . TYR A 1 219 ? 18.577 2.907 -18.630 1.00 20.61 202 TYR A CA 1
ATOM 3127 C C . TYR A 1 219 ? 19.613 3.969 -18.930 1.00 17.94 202 TYR A C 1
ATOM 3128 O O . TYR A 1 219 ? 20.786 3.726 -18.650 1.00 20.10 202 TYR A O 1
ATOM 3146 N N . HIS A 1 220 ? 19.183 5.144 -19.414 1.00 19.55 203 HIS A N 1
ATOM 3147 C CA . HIS A 1 220 ? 20.058 6.299 -19.436 1.00 19.10 203 HIS A CA 1
ATOM 3148 C C . HIS A 1 220 ? 19.747 7.159 -18.204 1.00 19.40 203 HIS A C 1
ATOM 3149 O O . HIS A 1 220 ? 18.622 7.700 -18.088 1.00 22.20 203 HIS A O 1
ATOM 3163 N N . ASP A 1 221 ? 20.732 7.254 -17.326 1.00 18.95 204 ASP A N 1
ATOM 3164 C CA . ASP A 1 221 ? 20.647 8.076 -16.107 1.00 19.53 204 ASP A CA 1
ATOM 3165 C C . ASP A 1 221 ? 21.090 9.494 -16.440 1.00 20.49 204 ASP A C 1
ATOM 3166 O O . ASP A 1 221 ? 22.280 9.790 -16.518 1.00 20.26 204 ASP A O 1
ATOM 3175 N N . ASP A 1 222 ? 20.122 10.377 -16.608 1.00 21.67 205 ASP A N 1
ATOM 3176 C CA . ASP A 1 222 ? 20.445 11.749 -16.975 1.00 22.76 205 ASP A CA 1
ATOM 3177 C C . ASP A 1 222 ? 21.136 12.508 -15.827 1.00 29.65 205 ASP A C 1
ATOM 3178 O O . ASP A 1 222 ? 21.989 13.358 -16.049 1.00 30.41 205 ASP A O 1
ATOM 3187 N N . GLU A 1 223 ? 20.788 12.160 -14.603 1.00 24.29 206 GLU A N 1
ATOM 3188 C CA . GLU A 1 223 ? 21.290 12.873 -13.432 1.00 24.45 206 GLU A CA 1
ATOM 3189 C C . GLU A 1 223 ? 22.758 12.558 -13.182 1.00 26.37 206 GLU A C 1
ATOM 3190 O O . GLU A 1 223 ? 23.544 13.430 -12.774 1.00 24.24 206 GLU A O 1
ATOM 3202 N N . LEU A 1 224 ? 23.129 11.306 -13.411 1.00 21.24 207 LEU A N 1
ATOM 3203 C CA . LEU A 1 224 ? 24.491 10.862 -13.190 1.00 20.37 207 LEU A CA 1
ATOM 3204 C C . LEU A 1 224 ? 25.277 10.804 -14.493 1.00 20.10 207 LEU A C 1
ATOM 3205 O O . LEU A 1 224 ? 26.417 10.361 -14.491 1.00 22.46 207 LEU A O 1
ATOM 3221 N N . SER A 1 225 ? 24.629 11.188 -15.580 1.00 20.67 208 SER A N 1
ATOM 3222 C CA . SER A 1 225 ? 25.258 11.226 -16.919 1.00 25.81 208 SER A CA 1
ATOM 3223 C C . SER A 1 225 ? 25.932 9.903 -17.256 1.00 19.61 208 SER A C 1
ATOM 3224 O O . SER A 1 225 ? 27.136 9.849 -17.505 1.00 22.61 208 SER A O 1
ATOM 3232 N N . CYS A 1 226 ? 25.166 8.822 -17.211 1.00 18.61 209 CYS A N 1
ATOM 3233 C CA . CYS A 1 226 ? 25.712 7.530 -17.519 1.00 17.50 209 CYS A CA 1
ATOM 3234 C C . CYS A 1 226 ? 24.658 6.623 -18.101 1.00 17.27 209 CYS A C 1
ATOM 3235 O O . CYS A 1 226 ? 23.457 6.818 -17.951 1.00 19.42 209 CYS A O 1
ATOM 3243 N N . LYS A 1 227 ? 25.140 5.622 -18.815 1.00 16.47 210 LYS A N 1
ATOM 3244 C CA . LYS A 1 227 ? 24.280 4.578 -19.371 1.00 16.11 210 LYS A CA 1
ATOM 3245 C C . LYS A 1 227 ? 24.448 3.306 -18.560 1.00 15.17 210 LYS A C 1
ATOM 3246 O O . LYS A 1 227 ? 25.569 2.949 -18.167 1.00 15.97 210 LYS A O 1
ATOM 3265 N N . VAL A 1 228 ? 23.356 2.608 -18.286 1.00 15.07 211 VAL A N 1
ATOM 3266 C CA . VAL A 1 228 ? 23.346 1.439 -17.449 1.00 14.35 211 VAL A CA 1
ATOM 3267 C C . VAL A 1 228 ? 22.730 0.301 -18.253 1.00 14.14 211 VAL A C 1
ATOM 3268 O O . VAL A 1 228 ? 21.664 0.473 -18.815 1.00 14.71 211 VAL A O 1
ATOM 3281 N N . LEU A 1 229 ? 23.425 -0.851 -18.303 1.00 13.41 212 LEU A N 1
ATOM 3282 C CA . LEU A 1 229 ? 22.965 -2.017 -19.062 1.00 14.02 212 LEU A CA 1
ATOM 3283 C C . LEU A 1 229 ? 23.140 -3.270 -18.250 1.00 12.64 212 LEU A C 1
ATOM 3284 O O . LEU A 1 229 ? 24.196 -3.445 -17.663 1.00 14.17 212 LEU A O 1
ATOM 3300 N N . GLU A 1 230 ? 22.149 -4.147 -18.234 1.00 13.16 213 GLU A N 1
ATOM 3301 C CA . GLU A 1 230 ? 22.259 -5.407 -17.540 1.00 12.31 213 GLU A CA 1
ATOM 3302 C C . GLU A 1 230 ? 22.556 -6.527 -18.542 1.00 13.22 213 GLU A C 1
ATOM 3303 O O . GLU A 1 230 ? 21.858 -6.670 -19.551 1.00 13.43 213 GLU A O 1
ATOM 3315 N N . LEU A 1 231 ? 23.572 -7.327 -18.238 1.00 12.52 214 LEU A N 1
ATOM 3316 C CA . LEU A 1 231 ? 23.921 -8.516 -19.020 1.00 11.52 214 LEU A CA 1
ATOM 3317 C C . LEU A 1 231 ? 23.719 -9.722 -18.150 1.00 13.63 214 LEU A C 1
ATOM 3318 O O . LEU A 1 231 ? 24.546 -10.022 -17.272 1.00 12.63 214 LEU A O 1
ATOM 3334 N N . PRO A 1 232 ? 22.614 -10.449 -18.331 1.00 11.72 215 PRO A N 1
ATOM 3335 C CA . PRO A 1 232 ? 22.340 -11.582 -17.457 1.00 12.42 215 PRO A CA 1
ATOM 3336 C C . PRO A 1 232 ? 23.231 -12.779 -17.751 1.00 13.99 215 PRO A C 1
ATOM 3337 O O . PRO A 1 232 ? 23.627 -12.994 -18.895 1.00 12.91 215 PRO A O 1
ATOM 3348 N N . TYR A 1 233 ? 23.549 -13.543 -16.709 1.00 12.64 216 TYR A N 1
ATOM 3349 C CA . TYR A 1 233 ? 24.095 -14.875 -16.884 1.00 11.57 216 TYR A CA 1
ATOM 3350 C C . TYR A 1 233 ? 23.002 -15.891 -16.912 1.00 14.36 216 TYR A C 1
ATOM 3351 O O . TYR A 1 233 ? 21.896 -15.663 -16.438 1.00 16.42 216 TYR A O 1
ATOM 3369 N N . LYS A 1 234 ? 23.299 -17.076 -17.433 1.00 14.04 217 LYS A N 1
ATOM 3370 C CA A LYS A 1 234 ? 22.381 -18.198 -17.257 0.49 14.76 217 LYS A CA 1
ATOM 3371 C CA B LYS A 1 234 ? 22.410 -18.220 -17.258 0.51 14.98 217 LYS A CA 1
ATOM 3372 C C . LYS A 1 234 ? 22.512 -18.571 -15.778 1.00 19.98 217 LYS A C 1
ATOM 3373 O O . LYS A 1 234 ? 23.612 -18.725 -15.260 1.00 22.59 217 LYS A O 1
ATOM 3410 N N . GLY A 1 235 ? 21.400 -18.690 -15.094 1.00 24.57 218 GLY A N 1
ATOM 3411 C CA . GLY A 1 235 ? 21.473 -18.926 -13.663 1.00 22.38 218 GLY A CA 1
ATOM 3412 C C . GLY A 1 235 ? 21.401 -17.637 -12.886 1.00 20.39 218 GLY A C 1
ATOM 3413 O O . GLY A 1 235 ? 21.081 -16.574 -13.411 1.00 19.02 218 GLY A O 1
ATOM 3417 N N . ASN A 1 236 ? 21.787 -17.702 -11.618 1.00 16.65 219 ASN A N 1
ATOM 3418 C CA . ASN A 1 236 ? 21.341 -16.670 -10.693 1.00 16.37 219 ASN A CA 1
ATOM 3419 C C . ASN A 1 236 ? 22.276 -15.468 -10.509 1.00 16.16 219 ASN A C 1
ATOM 3420 O O . ASN A 1 236 ? 22.561 -15.066 -9.382 1.00 16.82 219 ASN A O 1
ATOM 3431 N N . ALA A 1 237 ? 22.719 -14.851 -11.605 1.00 13.73 220 ALA A N 1
ATOM 3432 C CA . ALA A 1 237 ? 23.519 -13.638 -11.507 1.00 12.06 220 ALA A CA 1
ATOM 3433 C C . ALA A 1 237 ? 23.395 -12.774 -12.757 1.00 12.68 220 ALA A C 1
ATOM 3434 O O . ALA A 1 237 ? 22.941 -13.244 -13.792 1.00 13.12 220 ALA A O 1
ATOM 3441 N N . SER A 1 238 ? 23.882 -11.547 -12.671 1.00 12.14 221 SER A N 1
ATOM 3442 C CA . SER A 1 238 ? 23.953 -10.647 -13.812 1.00 12.85 221 SER A CA 1
ATOM 3443 C C . SER A 1 238 ? 25.157 -9.757 -13.666 1.00 12.24 221 SER A C 1
ATOM 3444 O O . SER A 1 238 ? 25.705 -9.607 -12.548 1.00 12.99 221 SER A O 1
ATOM 3452 N N . MET A 1 239 ? 25.601 -9.173 -14.767 1.00 11.58 222 MET A N 1
ATOM 3453 C CA . MET A 1 239 ? 26.557 -8.093 -14.757 1.00 10.53 222 MET A CA 1
ATOM 3454 C C . MET A 1 239 ? 25.836 -6.792 -15.084 1.00 11.77 222 MET A C 1
ATOM 3455 O O . MET A 1 239 ? 25.065 -6.726 -16.039 1.00 14.03 222 MET A O 1
ATOM 3469 N N . LEU A 1 240 ? 26.075 -5.758 -14.304 1.00 11.30 223 LEU A N 1
ATOM 3470 C CA . LEU A 1 240 ? 25.526 -4.453 -14.568 1.00 13.00 223 LEU A CA 1
ATOM 3471 C C . LEU A 1 240 ? 26.678 -3.594 -15.032 1.00 13.60 223 LEU A C 1
ATOM 3472 O O . LEU A 1 240 ? 27.676 -3.490 -14.349 1.00 13.13 223 LEU A O 1
ATOM 3488 N N . ILE A 1 241 ? 26.584 -3.022 -16.224 1.00 13.36 224 ILE A N 1
ATOM 3489 C CA . ILE A 1 241 ? 27.625 -2.185 -16.781 1.00 11.83 224 ILE A CA 1
ATOM 3490 C C . ILE A 1 241 ? 27.194 -0.724 -16.760 1.00 13.50 224 ILE A C 1
ATOM 3491 O O . ILE A 1 241 ? 26.055 -0.418 -17.125 1.00 13.40 224 ILE A O 1
ATOM 3507 N N . ILE A 1 242 ? 28.067 0.172 -16.307 1.00 13.21 225 ILE A N 1
ATOM 3508 C CA . ILE A 1 242 ? 27.743 1.588 -16.160 1.00 13.95 225 ILE A CA 1
ATOM 3509 C C . ILE A 1 242 ? 28.794 2.382 -16.880 1.00 15.55 225 ILE A C 1
ATOM 3510 O O . ILE A 1 242 ? 29.982 2.354 -16.536 1.00 18.67 225 ILE A O 1
ATOM 3526 N N . LEU A 1 243 ? 28.368 3.097 -17.909 1.00 14.27 226 LEU A N 1
ATOM 3527 C CA . LEU A 1 243 ? 29.277 3.856 -18.742 1.00 17.69 226 LEU A CA 1
ATOM 3528 C C . LEU A 1 243 ? 29.035 5.335 -18.547 1.00 17.46 226 LEU A C 1
ATOM 3529 O O . LEU A 1 243 ? 28.037 5.864 -19.035 1.00 18.31 226 LEU A O 1
ATOM 3545 N N . PRO A 1 244 ? 29.942 6.022 -17.829 1.00 20.41 227 PRO A N 1
ATOM 3546 C CA . PRO A 1 244 ? 29.750 7.454 -17.641 1.00 19.79 227 PRO A CA 1
ATOM 3547 C C . PRO A 1 244 ? 30.092 8.152 -18.917 1.00 27.15 227 PRO A C 1
ATOM 3548 O O . PRO A 1 244 ? 30.976 7.686 -19.647 1.00 29.08 227 PRO A O 1
ATOM 3559 N N . ASP A 1 245 ? 29.370 9.222 -19.203 1.00 26.13 228 ASP A N 1
ATOM 3560 C CA . ASP A 1 245 ? 29.807 10.157 -20.222 1.00 31.97 228 ASP A CA 1
ATOM 3561 C C . ASP A 1 245 ? 31.236 10.615 -19.947 1.00 35.11 228 ASP A C 1
ATOM 3562 O O . ASP A 1 245 ? 31.722 10.540 -18.813 1.00 33.38 228 ASP A O 1
ATOM 3571 N N . GLU A 1 246 ? 31.895 11.123 -20.984 1.00 45.62 229 GLU A N 1
ATOM 3572 C CA . GLU A 1 246 ? 33.245 11.651 -20.835 1.00 48.04 229 GLU A CA 1
ATOM 3573 C C . GLU A 1 246 ? 33.226 12.763 -19.812 1.00 36.09 229 GLU A C 1
ATOM 3574 O O . GLU A 1 246 ? 32.374 13.639 -19.872 1.00 33.62 229 GLU A O 1
ATOM 3586 N N . GLY A 1 247 ? 34.165 12.714 -18.872 1.00 34.69 230 GLY A N 1
ATOM 3587 C CA . GLY A 1 247 ? 34.286 13.736 -17.853 1.00 41.18 230 GLY A CA 1
ATOM 3588 C C . GLY A 1 247 ? 33.300 13.585 -16.703 1.00 32.95 230 GLY A C 1
ATOM 3589 O O . GLY A 1 247 ? 33.321 14.376 -15.762 1.00 37.51 230 GLY A O 1
ATOM 3593 N N . GLY A 1 248 ? 32.420 12.592 -16.787 1.00 27.63 231 GLY A N 1
ATOM 3594 C CA . GLY A 1 248 ? 31.419 12.380 -15.749 1.00 30.00 231 GLY A CA 1
ATOM 3595 C C . GLY A 1 248 ? 31.791 11.372 -14.668 1.00 32.25 231 GLY A C 1
ATOM 3596 O O . GLY A 1 248 ? 30.988 11.090 -13.761 1.00 24.77 231 GLY A O 1
ATOM 3600 N N . LEU A 1 249 ? 32.999 10.816 -14.737 1.00 22.52 232 LEU A N 1
ATOM 3601 C CA . LEU A 1 249 ? 33.356 9.751 -13.822 1.00 21.18 232 LEU A CA 1
ATOM 3602 C C . LEU A 1 249 ? 33.342 10.144 -12.342 1.00 20.04 232 LEU A C 1
ATOM 3603 O O . LEU A 1 249 ? 32.831 9.366 -11.552 1.00 19.67 232 LEU A O 1
ATOM 3619 N N . GLN A 1 250 ? 33.964 11.247 -11.984 1.00 21.22 233 GLN A N 1
ATOM 3620 C CA . GLN A 1 250 ? 34.056 11.651 -10.581 1.00 22.79 233 GLN A CA 1
ATOM 3621 C C . GLN A 1 250 ? 32.670 11.779 -9.955 1.00 20.79 233 GLN A C 1
ATOM 3622 O O . GLN A 1 250 ? 32.430 11.240 -8.867 1.00 20.33 233 GLN A O 1
ATOM 3636 N N . HIS A 1 251 ? 31.759 12.439 -10.665 1.00 20.68 234 HIS A N 1
ATOM 3637 C CA . HIS A 1 251 ? 30.425 12.660 -10.140 1.00 22.27 234 HIS A CA 1
ATOM 3638 C C . HIS A 1 251 ? 29.695 11.34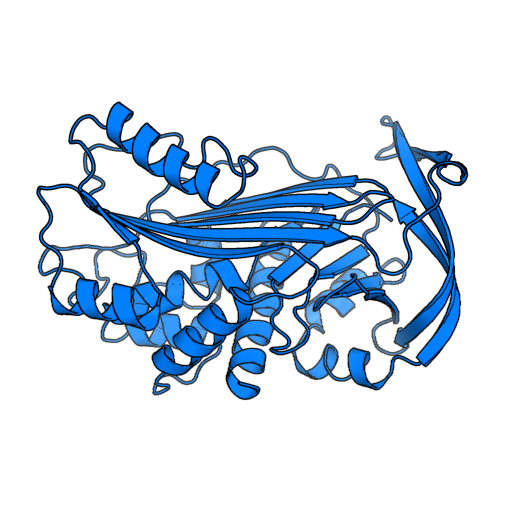3 -9.987 1.00 19.80 234 HIS A C 1
ATOM 3639 O O . HIS A 1 251 ? 29.037 11.083 -8.988 1.00 20.34 234 HIS A O 1
ATOM 3653 N N . LEU A 1 252 ? 29.860 10.449 -10.952 1.00 18.90 235 LEU A N 1
ATOM 3654 C CA . LEU A 1 252 ? 29.283 9.132 -10.838 1.00 17.81 235 LEU A CA 1
ATOM 3655 C C . LEU A 1 252 ? 29.833 8.382 -9.616 1.00 18.65 235 LEU A C 1
ATOM 3656 O O . LEU A 1 252 ? 29.085 7.833 -8.824 1.00 16.86 235 LEU A O 1
ATOM 3672 N N . GLU A 1 253 ? 31.152 8.358 -9.469 1.00 17.00 236 GLU A N 1
ATOM 3673 C CA . GLU A 1 253 ? 31.752 7.584 -8.398 1.00 16.37 236 GLU A CA 1
ATOM 3674 C C . GLU A 1 253 ? 31.291 8.098 -7.030 1.00 16.95 236 GLU A C 1
ATOM 3675 O O . GLU A 1 253 ? 31.023 7.311 -6.140 1.00 16.44 236 GLU A O 1
ATOM 3687 N N . GLN A 1 254 ? 31.196 9.411 -6.895 1.00 18.11 237 GLN A N 1
ATOM 3688 C CA . GLN A 1 254 ? 30.797 10.007 -5.628 1.00 18.87 237 GLN A CA 1
ATOM 3689 C C . GLN A 1 254 ? 29.298 9.847 -5.385 1.00 19.85 237 GLN A C 1
ATOM 3690 O O . GLN A 1 254 ? 28.828 10.119 -4.284 1.00 23.16 237 GLN A O 1
ATOM 3704 N N . SER A 1 255 ? 28.551 9.441 -6.386 1.00 18.62 238 SER A N 1
ATOM 3705 C CA . SER A 1 255 ? 27.113 9.244 -6.251 1.00 18.81 238 SER A CA 1
ATOM 3706 C C . SER A 1 255 ? 26.731 7.806 -6.032 1.00 17.73 238 SER A C 1
ATOM 3707 O O . SER A 1 255 ? 25.551 7.521 -5.866 1.00 18.11 238 SER A O 1
ATOM 3715 N N . LEU A 1 256 ? 27.686 6.865 -6.073 1.00 16.71 239 LEU A N 1
ATOM 3716 C CA . LEU A 1 256 ? 27.366 5.449 -5.892 1.00 15.75 239 LEU A CA 1
ATOM 3717 C C . LEU A 1 256 ? 26.932 5.159 -4.472 1.00 17.52 239 LEU A C 1
ATOM 3718 O O . LEU A 1 256 ? 27.683 5.384 -3.536 1.00 18.07 239 LEU A O 1
ATOM 3734 N N . THR A 1 257 ? 25.691 4.693 -4.331 1.00 16.03 240 THR A N 1
ATOM 3735 C CA . THR A 1 257 ? 25.106 4.337 -3.045 1.00 16.30 240 THR A CA 1
ATOM 3736 C C . THR A 1 257 ? 24.156 3.177 -3.298 1.00 15.87 240 THR A C 1
ATOM 3737 O O . THR A 1 257 ? 23.759 2.929 -4.427 1.00 15.62 240 THR A O 1
ATOM 3748 N N . PRO A 1 258 ? 23.758 2.476 -2.255 1.00 15.88 241 PRO A N 1
ATOM 3749 C CA . PRO A 1 258 ? 22.688 1.475 -2.433 1.00 16.05 241 PRO A CA 1
ATOM 3750 C C . PRO A 1 258 ? 21.444 2.056 -3.075 1.00 16.57 241 PRO A C 1
ATOM 3751 O O . PRO A 1 258 ? 20.812 1.374 -3.906 1.00 16.32 241 PRO A O 1
ATOM 3762 N N . GLU A 1 259 ? 21.077 3.276 -2.735 1.00 17.62 242 GLU A N 1
ATOM 3763 C CA . GLU A 1 259 ? 19.903 3.889 -3.339 1.00 18.52 242 GLU A CA 1
ATOM 3764 C C . GLU A 1 259 ? 20.080 4.089 -4.854 1.00 18.15 242 GLU A C 1
ATOM 3765 O O . GLU A 1 259 ? 19.145 3.877 -5.620 1.00 18.39 242 GLU A O 1
ATOM 3777 N N . THR A 1 260 ? 21.266 4.502 -5.284 1.00 17.66 243 THR A N 1
ATOM 3778 C CA . THR A 1 260 ? 21.538 4.643 -6.718 1.00 17.32 243 THR A CA 1
ATOM 3779 C C . THR A 1 260 ? 21.380 3.315 -7.431 1.00 16.42 243 THR A C 1
ATOM 3780 O O . THR A 1 260 ? 20.791 3.264 -8.505 1.00 16.53 243 THR A O 1
ATOM 3791 N N . LEU A 1 261 ? 21.899 2.247 -6.855 1.00 15.61 244 LEU A N 1
ATOM 3792 C CA . LEU A 1 261 ? 21.804 0.930 -7.476 1.00 14.84 244 LEU A CA 1
ATOM 3793 C C . LEU A 1 261 ? 20.340 0.532 -7.560 1.00 15.40 244 LEU A C 1
ATOM 3794 O O . LEU A 1 261 ? 19.900 0.038 -8.610 1.00 15.25 244 LEU A O 1
ATOM 3810 N N . SER A 1 262 ? 19.563 0.746 -6.509 1.00 16.14 245 SER A N 1
ATOM 3811 C CA A SER A 1 262 ? 18.144 0.407 -6.511 0.47 16.86 245 SER A CA 1
ATOM 3812 C CA B SER A 1 262 ? 18.157 0.366 -6.547 0.19 16.82 245 SER A CA 1
ATOM 3813 C CA C SER A 1 262 ? 18.151 0.385 -6.537 0.33 16.84 245 SER A CA 1
ATOM 3814 C C . SER A 1 262 ? 17.400 1.197 -7.580 1.00 17.55 245 SER A C 1
ATOM 3815 O O . SER A 1 262 ? 16.543 0.663 -8.312 1.00 18.26 245 SER A O 1
ATOM 3837 N N . LYS A 1 263 ? 17.706 2.487 -7.680 1.00 18.03 246 LYS A N 1
ATOM 3838 C CA . LYS A 1 263 ? 17.143 3.347 -8.699 1.00 18.73 246 LYS A CA 1
ATOM 3839 C C . LYS A 1 263 ? 17.405 2.752 -10.087 1.00 18.01 246 LYS A C 1
ATOM 3840 O O . LYS A 1 263 ? 16.511 2.674 -10.916 1.00 18.46 246 LYS A O 1
ATOM 3859 N N . TRP A 1 264 ? 18.646 2.396 -10.333 1.00 17.00 247 TRP A N 1
ATOM 3860 C CA . TRP A 1 264 ? 19.004 1.825 -11.634 1.00 16.37 247 TRP A CA 1
ATOM 3861 C C . TRP A 1 264 ? 18.191 0.580 -11.901 1.00 16.20 247 TRP A C 1
ATOM 3862 O O . TRP A 1 264 ? 17.583 0.455 -12.979 1.00 16.73 247 TRP A O 1
ATOM 3883 N N . LEU A 1 265 ? 18.189 -0.352 -10.955 1.00 15.84 248 LEU A N 1
ATOM 3884 C CA . LEU A 1 265 ? 17.497 -1.630 -11.170 1.00 17.87 248 LEU A CA 1
ATOM 3885 C C . LEU A 1 265 ? 16.015 -1.450 -11.444 1.00 19.79 248 LEU A C 1
ATOM 3886 O O . LEU A 1 265 ? 15.461 -2.124 -12.332 1.00 21.35 248 LEU A O 1
ATOM 3902 N N . LYS A 1 266 ? 15.369 -0.520 -10.744 1.00 18.51 249 LYS A N 1
ATOM 3903 C CA . LYS A 1 266 ? 13.940 -0.259 -10.917 1.00 20.11 249 LYS A CA 1
ATOM 3904 C C . LYS A 1 266 ? 13.626 0.502 -12.201 1.00 23.63 249 LYS A C 1
ATOM 3905 O O . LYS A 1 266 ? 12.476 0.518 -12.649 1.00 25.64 249 LYS A O 1
ATOM 3924 N N . SER A 1 267 ? 14.628 1.150 -12.788 1.00 18.83 250 SER A N 1
ATOM 3925 C CA . SER A 1 267 ? 14.451 2.041 -13.921 1.00 19.34 250 SER A CA 1
ATOM 3926 C C . SER A 1 267 ? 14.805 1.401 -15.264 1.00 19.33 250 SER A C 1
ATOM 3927 O O . SER A 1 267 ? 14.526 1.988 -16.314 1.00 19.76 250 SER A O 1
ATOM 3935 N N . LEU A 1 268 ? 15.457 0.253 -15.223 1.00 20.11 251 LEU A N 1
ATOM 3936 C CA . LEU A 1 268 ? 15.821 -0.460 -16.454 1.00 18.76 251 LEU A CA 1
ATOM 3937 C C . LEU A 1 268 ? 14.563 -0.848 -17.237 1.00 19.98 251 LEU A C 1
ATOM 3938 O O . LEU A 1 268 ? 13.581 -1.290 -16.647 1.00 22.91 251 LEU A O 1
ATOM 3954 N N . THR A 1 269 ? 14.587 -0.657 -18.550 1.00 21.29 252 THR A N 1
ATOM 3955 C CA . THR A 1 269 ? 13.512 -1.155 -19.411 1.00 20.74 252 THR A CA 1
ATOM 3956 C C . THR A 1 269 ? 14.145 -1.850 -20.592 1.00 21.45 252 THR A C 1
ATOM 3957 O O . THR A 1 269 ? 15.288 -1.593 -20.934 1.00 18.51 252 THR A O 1
ATOM 3968 N N . ARG A 1 270 ? 13.372 -2.710 -21.249 1.00 22.32 253 ARG A N 1
ATOM 3969 C CA . ARG A 1 270 ? 13.909 -3.481 -22.356 1.00 20.82 253 ARG A CA 1
ATOM 3970 C C . ARG A 1 270 ? 14.022 -2.601 -23.586 1.00 23.85 253 ARG A C 1
ATOM 3971 O O . ARG A 1 270 ? 13.044 -1.998 -24.020 1.00 25.71 253 ARG A O 1
ATOM 3992 N N . ARG A 1 271 ? 15.234 -2.518 -24.131 1.00 18.00 254 ARG A N 1
ATOM 3993 C CA . ARG A 1 271 ? 15.511 -1.673 -25.293 1.00 20.86 254 ARG A CA 1
ATOM 3994 C C . ARG A 1 271 ? 16.350 -2.434 -26.307 1.00 20.97 254 ARG A C 1
ATOM 3995 O O . ARG A 1 271 ? 17.215 -3.234 -25.928 1.00 20.18 254 ARG A O 1
ATOM 4016 N N . SER A 1 272 ? 16.132 -2.145 -27.579 1.00 21.39 255 SER A N 1
ATOM 4017 C CA . SER A 1 272 ? 17.014 -2.656 -28.620 1.00 20.06 255 SER A CA 1
ATOM 4018 C C . SER A 1 272 ? 18.287 -1.856 -28.587 1.00 28.18 255 SER A C 1
ATOM 4019 O O . SER A 1 272 ? 18.270 -0.633 -28.696 1.00 31.05 255 SER A O 1
ATOM 4027 N N . VAL A 1 273 ? 19.400 -2.554 -28.406 1.00 23.08 256 VAL A N 1
ATOM 4028 C CA . VAL A 1 273 ? 20.699 -1.896 -28.340 1.00 26.88 256 VAL A CA 1
ATOM 4029 C C . VAL A 1 273 ? 21.731 -2.653 -29.149 1.00 27.88 256 VAL A C 1
ATOM 4030 O O . VAL A 1 273 ? 21.609 -3.854 -29.362 1.00 26.91 256 VAL A O 1
ATOM 4043 N N . GLU A 1 274 ? 22.731 -1.925 -29.628 1.00 22.29 257 GLU A N 1
ATOM 4044 C CA . GLU A 1 274 ? 23.896 -2.542 -30.239 1.00 22.58 257 GLU A CA 1
ATOM 4045 C C . GLU A 1 274 ? 25.005 -2.450 -29.216 1.00 21.95 257 GLU A C 1
ATOM 4046 O O . GLU A 1 274 ? 25.489 -1.362 -28.892 1.00 28.63 257 GLU A O 1
ATOM 4058 N N . LEU A 1 275 ? 25.382 -3.603 -28.675 1.00 17.65 258 LEU A N 1
ATOM 4059 C CA . LEU A 1 275 ? 26.282 -3.691 -27.569 1.00 19.72 258 LEU A CA 1
ATOM 4060 C C . LEU A 1 275 ? 27.692 -3.963 -28.079 1.00 18.66 258 LEU A C 1
ATOM 4061 O O . LEU A 1 275 ? 27.917 -4.919 -28.821 1.00 21.55 258 LEU A O 1
ATOM 4077 N N . TYR A 1 276 ? 28.645 -3.123 -27.683 1.00 19.61 259 TYR A N 1
ATOM 4078 C CA . TYR A 1 276 ? 30.048 -3.380 -27.926 1.00 18.52 259 TYR A CA 1
ATOM 4079 C C . TYR A 1 276 ? 30.693 -3.505 -26.586 1.00 20.61 259 TYR A C 1
ATOM 4080 O O . TYR A 1 276 ? 30.550 -2.620 -25.726 1.00 25.34 259 TYR A O 1
ATOM 4098 N N . LEU A 1 277 ? 31.388 -4.606 -26.380 1.00 15.15 260 LEU A N 1
ATOM 4099 C CA . LEU A 1 277 ? 32.026 -4.881 -25.101 1.00 14.32 260 LEU A CA 1
ATOM 4100 C C . LEU A 1 277 ? 33.402 -5.494 -25.369 1.00 14.97 260 LEU A C 1
ATOM 4101 O O . LEU A 1 277 ? 33.519 -6.480 -26.092 1.00 13.95 260 LEU A O 1
ATOM 4117 N N . PRO A 1 278 ? 34.474 -4.935 -24.799 1.00 14.99 261 PRO A N 1
ATOM 4118 C CA . PRO A 1 278 ? 35.761 -5.587 -24.963 1.00 13.25 261 PRO A CA 1
ATOM 4119 C C . PRO A 1 278 ? 35.842 -6.942 -24.348 1.00 12.72 261 PRO A C 1
ATOM 4120 O O . PRO A 1 278 ? 35.254 -7.220 -23.314 1.00 15.31 261 PRO A O 1
ATOM 4131 N N . LYS A 1 279 ? 36.601 -7.819 -24.991 1.00 13.72 262 LYS A N 1
ATOM 4132 C CA . LYS A 1 279 ? 37.085 -9.042 -24.357 1.00 13.95 262 LYS A CA 1
ATOM 4133 C C . LYS A 1 279 ? 38.303 -8.690 -23.567 1.00 19.19 262 LYS A C 1
ATOM 4134 O O . LYS A 1 279 ? 39.264 -8.159 -24.141 1.00 24.83 262 LYS A O 1
ATOM 4153 N N . PHE A 1 280 ? 38.286 -8.955 -22.269 1.00 16.30 263 PHE A N 1
ATOM 4154 C CA . PHE A 1 280 ? 39.407 -8.499 -21.460 1.00 21.93 263 PHE A CA 1
ATOM 4155 C C . PHE A 1 280 ? 39.592 -9.266 -20.175 1.00 15.89 263 PHE A C 1
ATOM 4156 O O . PHE A 1 280 ? 38.743 -10.012 -19.694 1.00 15.24 263 PHE A O 1
ATOM 4173 N N . LYS A 1 281 ? 40.771 -9.024 -19.613 1.00 14.76 264 LYS A N 1
ATOM 4174 C CA . LYS A 1 281 ? 41.189 -9.628 -18.361 1.00 14.75 264 LYS A CA 1
ATOM 4175 C C . LYS A 1 281 ? 41.794 -8.531 -17.539 1.00 14.16 264 LYS A C 1
ATOM 4176 O O . LYS A 1 281 ? 42.632 -7.793 -18.027 1.00 17.43 264 LYS A O 1
ATOM 4195 N N . ILE A 1 282 ? 41.422 -8.470 -16.273 1.00 13.80 265 ILE A N 1
ATOM 4196 C CA . ILE A 1 282 ? 42.033 -7.526 -15.346 1.00 14.43 265 ILE A CA 1
ATOM 4197 C C . ILE A 1 282 ? 42.279 -8.190 -13.998 1.00 16.11 265 ILE A C 1
ATOM 4198 O O . ILE A 1 282 ? 41.692 -9.228 -13.651 1.00 14.87 265 ILE A O 1
ATOM 4214 N N . GLU A 1 283 ? 43.179 -7.574 -13.243 1.00 18.39 266 GLU A N 1
ATOM 4215 C CA . GLU A 1 283 ? 43.539 -8.051 -11.910 1.00 16.32 266 GLU A CA 1
ATOM 4216 C C . GLU A 1 283 ? 43.666 -6.821 -11.021 1.00 18.00 266 GLU A C 1
ATOM 4217 O O . GLU A 1 283 ? 44.093 -5.741 -11.487 1.00 20.76 266 GLU A O 1
ATOM 4229 N N . GLY A 1 284 ? 43.320 -6.958 -9.751 1.00 15.35 267 GLY A N 1
ATOM 4230 C CA . GLY A 1 284 ? 43.638 -5.926 -8.775 1.00 16.31 267 GLY A CA 1
ATOM 4231 C C . GLY A 1 284 ? 44.279 -6.572 -7.575 1.00 13.95 267 GLY A C 1
ATOM 4232 O O . GLY A 1 284 ? 43.884 -7.668 -7.152 1.00 14.15 267 GLY A O 1
ATOM 4236 N N . THR A 1 285 ? 45.252 -5.872 -7.013 1.00 15.20 268 THR A N 1
ATOM 4237 C CA . THR A 1 285 ? 45.921 -6.304 -5.774 1.00 16.15 268 THR A CA 1
ATOM 4238 C C . THR A 1 285 ? 46.030 -5.058 -4.917 1.00 18.85 268 THR A C 1
ATOM 4239 O O . THR A 1 285 ? 46.569 -4.029 -5.351 1.00 18.10 268 THR A O 1
ATOM 4250 N N . TYR A 1 286 ? 45.532 -5.156 -3.694 1.00 13.37 269 TYR A N 1
ATOM 4251 C CA . TYR A 1 286 ? 45.394 -4.035 -2.788 1.00 13.90 269 TYR A CA 1
ATOM 4252 C C . TYR A 1 286 ? 45.907 -4.337 -1.410 1.00 14.56 269 TYR A C 1
ATOM 4253 O O . TYR A 1 286 ? 45.704 -5.425 -0.884 1.00 14.75 269 TYR A O 1
ATOM 4271 N N . ASP A 1 287 ? 46.559 -3.350 -0.853 1.00 14.78 270 ASP A N 1
ATOM 4272 C CA . ASP A 1 287 ? 46.901 -3.320 0.565 1.00 15.14 270 ASP A CA 1
ATOM 4273 C C . ASP A 1 287 ? 45.631 -2.918 1.322 1.00 17.98 270 ASP A C 1
ATOM 4274 O O . ASP A 1 287 ? 45.231 -1.768 1.297 1.00 24.51 270 ASP A O 1
ATOM 4283 N N . LEU A 1 288 ? 45.009 -3.862 2.013 1.00 16.00 271 LEU A N 1
ATOM 4284 C CA . LEU A 1 288 ? 43.750 -3.585 2.692 1.00 21.68 271 LEU A CA 1
ATOM 4285 C C . LEU A 1 288 ? 43.857 -2.875 4.003 1.00 25.10 271 LEU A C 1
ATOM 4286 O O . LEU A 1 288 ? 42.927 -2.182 4.421 1.00 27.28 271 LEU A O 1
ATOM 4302 N N . LYS A 1 289 ? 44.998 -3.023 4.665 1.00 26.57 272 LYS A N 1
ATOM 4303 C CA . LYS A 1 289 ? 45.208 -2.295 5.909 1.00 26.01 272 LYS A CA 1
ATOM 4304 C C . LYS A 1 289 ? 44.993 -0.791 5.709 1.00 21.84 272 LYS A C 1
ATOM 4305 O O . LYS A 1 289 ? 44.277 -0.084 6.465 1.00 25.16 272 LYS A O 1
ATOM 4324 N N . GLU A 1 290 ? 45.633 -0.233 4.689 1.00 26.16 273 GLU A N 1
ATOM 4325 C CA . GLU A 1 290 ? 45.485 1.172 4.431 1.00 22.58 273 GLU A CA 1
ATOM 4326 C C . GLU A 1 290 ? 44.050 1.599 4.073 1.00 28.23 273 GLU A C 1
ATOM 4327 O O . GLU A 1 290 ? 43.513 2.580 4.624 1.00 26.63 273 GLU A O 1
ATOM 4331 N N . VAL A 1 291 ? 43.447 0.836 3.165 1.00 30.54 274 VAL A N 1
ATOM 4332 C CA . VAL A 1 291 ? 42.098 1.114 2.699 1.00 32.00 274 VAL A CA 1
ATOM 4333 C C . VAL A 1 291 ? 41.090 1.087 3.861 1.00 20.54 274 VAL A C 1
ATOM 4334 O O . VAL A 1 291 ? 40.246 1.991 4.014 1.00 22.37 274 VAL A O 1
ATOM 4347 N N . LEU A 1 292 ? 41.159 0.025 4.648 1.00 21.24 275 LEU A N 1
ATOM 4348 C CA . LEU A 1 292 ? 40.195 -0.170 5.733 1.00 19.57 275 LEU A CA 1
ATOM 4349 C C . LEU A 1 292 ? 40.346 0.859 6.855 1.00 19.68 275 LEU A C 1
ATOM 4350 O O . LEU A 1 292 ? 39.362 1.266 7.469 1.00 20.44 275 LEU A O 1
ATOM 4366 N N . SER A 1 293 ? 41.560 1.316 7.094 1.00 22.13 276 SER A N 1
ATOM 4367 C CA . SER A 1 293 ? 41.777 2.423 8.040 1.00 25.10 276 SER A CA 1
ATOM 4368 C C . SER A 1 293 ? 40.975 3.693 7.712 1.00 26.19 276 SER A C 1
ATOM 4369 O O . SER A 1 293 ? 40.486 4.392 8.607 1.00 27.64 276 SER A O 1
ATOM 4377 N N . ASN A 1 294 ? 40.844 4.014 6.425 1.00 23.19 277 ASN A N 1
ATOM 4378 C CA . ASN A 1 294 ? 40.055 5.176 6.016 1.00 27.09 277 ASN A CA 1
ATOM 4379 C C . ASN A 1 294 ? 38.550 5.030 6.233 1.00 28.95 277 ASN A C 1
ATOM 4380 O O . ASN A 1 294 ? 37.823 6.022 6.270 1.00 33.89 277 ASN A O 1
ATOM 4391 N N . LEU A 1 295 ? 38.088 3.793 6.400 1.00 23.29 278 LEU A N 1
ATOM 4392 C CA . LEU A 1 295 ? 36.687 3.531 6.699 1.00 23.39 278 LEU A CA 1
ATOM 4393 C C . LEU A 1 295 ? 36.481 3.406 8.183 1.00 21.66 278 LEU A C 1
ATOM 4394 O O . LEU A 1 295 ? 35.414 2.979 8.642 1.00 27.65 278 LEU A O 1
ATOM 4410 N N . GLY A 1 296 ? 37.511 3.771 8.938 1.00 21.82 279 GLY A N 1
ATOM 4411 C CA . GLY A 1 296 ? 37.414 3.846 10.370 1.00 23.16 279 GLY A CA 1
ATOM 4412 C C . GLY A 1 296 ? 37.936 2.634 11.113 1.00 20.25 279 GLY A C 1
ATOM 4413 O O . GLY A 1 296 ? 37.909 2.607 12.327 1.00 25.16 279 GLY A O 1
ATOM 4417 N N . ILE A 1 297 ? 38.412 1.626 10.391 1.00 21.92 280 ILE A N 1
ATOM 4418 C CA . ILE A 1 297 ? 38.904 0.405 11.025 1.00 20.45 280 ILE A CA 1
ATOM 4419 C C . ILE A 1 297 ? 40.387 0.591 11.358 1.00 22.78 280 ILE A C 1
ATOM 4420 O O . ILE A 1 297 ? 41.256 0.339 10.529 1.00 25.26 280 ILE A O 1
ATOM 4436 N N . THR A 1 298 ? 40.677 1.042 12.575 1.00 19.90 281 THR A N 1
ATOM 4437 C CA . THR A 1 298 ? 42.040 1.401 12.939 1.00 21.32 281 THR A CA 1
ATOM 4438 C C . THR A 1 298 ? 42.615 0.519 14.022 1.00 20.94 281 THR A C 1
ATOM 4439 O O . THR A 1 298 ? 43.774 0.090 13.914 1.00 25.71 281 THR A O 1
ATOM 4450 N N . ASP A 1 299 ? 41.848 0.274 15.090 1.00 21.14 282 ASP A N 1
ATOM 4451 C CA . ASP A 1 299 ? 42.378 -0.452 16.241 1.00 24.75 282 ASP A CA 1
ATOM 4452 C C . ASP A 1 299 ? 42.869 -1.852 15.839 1.00 23.75 282 ASP A C 1
ATOM 4453 O O . ASP A 1 299 ? 43.872 -2.325 16.376 1.00 21.15 282 ASP A O 1
ATOM 4462 N N . LEU A 1 300 ? 42.173 -2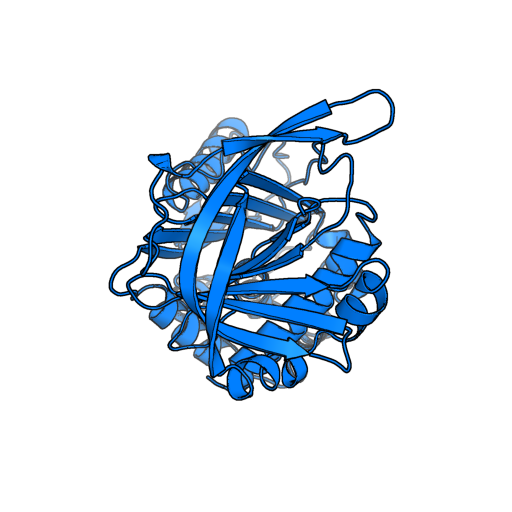.475 14.894 1.00 21.27 283 LEU A N 1
ATOM 4463 C CA . LEU A 1 300 ? 42.496 -3.812 14.389 1.00 17.32 283 LEU A CA 1
ATOM 4464 C C . LEU A 1 300 ? 43.942 -3.898 13.924 1.00 21.85 283 LEU A C 1
ATOM 4465 O O . LEU A 1 300 ? 44.576 -4.954 14.053 1.00 18.62 283 LEU A O 1
ATOM 4481 N N . PHE A 1 301 ? 44.462 -2.791 13.409 1.00 21.56 284 PHE A N 1
ATOM 4482 C CA . PHE A 1 301 ? 45.794 -2.769 12.806 1.00 26.87 284 PHE A CA 1
ATOM 4483 C C . PHE A 1 301 ? 46.872 -2.227 13.716 1.00 24.11 284 PHE A C 1
ATOM 4484 O O . PHE A 1 301 ? 47.965 -1.882 13.258 1.00 26.84 284 PHE A O 1
ATOM 4501 N N . SER A 1 302 ? 46.571 -2.144 15.006 1.00 23.86 285 SER A N 1
ATOM 4502 C CA . SER A 1 302 ? 47.503 -1.617 15.981 1.00 24.15 285 SER A CA 1
ATOM 4503 C C . SER A 1 302 ? 47.738 -2.654 17.071 1.00 24.47 285 SER A C 1
ATOM 4504 O O . SER A 1 302 ? 46.852 -3.448 17.359 1.00 23.66 285 SER A O 1
ATOM 4512 N N . PRO A 1 303 ? 48.924 -2.632 17.699 1.00 24.46 286 PRO A N 1
ATOM 4513 C CA . PRO A 1 303 ? 49.217 -3.539 18.811 1.00 26.38 286 PRO A CA 1
ATOM 4514 C C . PRO A 1 303 ? 48.162 -3.508 19.917 1.00 29.44 286 PRO A C 1
ATOM 4515 O O . PRO A 1 303 ? 48.037 -4.493 20.656 1.00 39.67 286 PRO A O 1
ATOM 4526 N N . GLY A 1 304 ? 47.406 -2.423 20.048 1.00 28.38 287 GLY A N 1
ATOM 4527 C CA . GLY A 1 304 ? 46.340 -2.402 21.042 1.00 34.71 287 GLY A CA 1
ATOM 4528 C C . GLY A 1 304 ? 45.041 -3.135 20.690 1.00 29.58 287 GLY A C 1
ATOM 4529 O O . GLY A 1 304 ? 44.104 -3.143 21.474 1.00 31.61 287 GLY A O 1
ATOM 4533 N N . ALA A 1 305 ? 44.954 -3.746 19.509 1.00 26.04 288 ALA A N 1
ATOM 4534 C CA . ALA A 1 305 ? 43.709 -4.392 19.066 1.00 24.45 288 ALA A CA 1
ATOM 4535 C C . ALA A 1 305 ? 43.167 -5.355 20.118 1.00 26.08 288 ALA A C 1
ATOM 4536 O O . ALA A 1 305 ? 43.946 -6.049 20.761 1.00 26.45 288 ALA A O 1
ATOM 4543 N N . ASP A 1 306 ? 41.845 -5.434 20.251 1.00 21.98 289 ASP A N 1
ATOM 4544 C CA . ASP A 1 306 ? 41.227 -6.424 21.127 1.00 22.55 289 ASP A CA 1
ATOM 4545 C C . ASP A 1 306 ? 40.643 -7.535 20.267 1.00 21.77 289 ASP A C 1
ATOM 4546 O O . ASP A 1 306 ? 39.502 -7.472 19.771 1.00 19.23 289 ASP A O 1
ATOM 4555 N N . LEU A 1 307 ? 41.473 -8.558 20.105 1.00 21.37 290 LEU A N 1
ATOM 4556 C CA . LEU A 1 307 ? 41.085 -9.805 19.480 1.00 18.10 290 LEU A CA 1
ATOM 4557 C C . LEU A 1 307 ? 41.087 -10.930 20.512 1.00 21.16 290 LEU A C 1
ATOM 4558 O O . LEU A 1 307 ? 41.403 -12.080 20.202 1.00 19.65 290 LEU A O 1
ATOM 4574 N N . SER A 1 308 ? 40.652 -10.600 21.727 1.00 20.06 291 SER A N 1
ATOM 4575 C CA . SER A 1 308 ? 40.678 -11.562 22.837 1.00 18.63 291 SER A CA 1
ATOM 4576 C C . SER A 1 308 ? 39.645 -12.697 22.664 1.00 22.06 291 SER A C 1
ATOM 4577 O O . SER A 1 308 ? 39.721 -13.693 23.380 1.00 23.48 291 SER A O 1
ATOM 4585 N N . GLY A 1 309 ? 38.695 -12.568 21.728 1.00 18.48 292 GLY A N 1
ATOM 4586 C CA . GLY A 1 309 ? 37.775 -13.654 21.413 1.00 18.43 292 GLY A CA 1
ATOM 4587 C C . GLY A 1 309 ? 38.364 -14.658 20.422 1.00 17.39 292 GLY A C 1
ATOM 4588 O O . GLY A 1 309 ? 37.756 -15.719 20.176 1.00 20.60 292 GLY A O 1
ATOM 4592 N N . ILE A 1 310 ? 39.531 -14.333 19.857 1.00 19.67 293 ILE A N 1
ATOM 4593 C CA . ILE A 1 310 ? 40.229 -15.268 18.965 1.00 18.88 293 ILE A CA 1
ATOM 4594 C C . ILE A 1 310 ? 41.203 -16.129 19.761 1.00 18.26 293 ILE A C 1
ATOM 4595 O O . ILE A 1 310 ? 41.222 -17.366 19.581 1.00 19.92 293 ILE A O 1
ATOM 4611 N N . THR A 1 311 ? 41.984 -15.483 20.623 1.00 18.56 294 THR A N 1
ATOM 4612 C CA . THR A 1 311 ? 43.049 -16.120 21.390 1.00 18.32 294 THR A CA 1
ATOM 4613 C C . THR A 1 311 ? 43.407 -15.265 22.603 1.00 26.38 294 THR A C 1
ATOM 4614 O O . THR A 1 311 ? 43.186 -14.057 22.595 1.00 23.77 294 THR A O 1
ATOM 4625 N N . GLU A 1 312 ? 43.975 -15.871 23.647 1.00 25.35 295 GLU A N 1
ATOM 4626 C CA . GLU A 1 312 ? 44.455 -15.110 24.790 1.00 24.33 295 GLU A CA 1
ATOM 4627 C C . GLU A 1 312 ? 45.782 -14.416 24.488 1.00 27.24 295 GLU A C 1
ATOM 4628 O O . GLU A 1 312 ? 46.145 -13.431 25.122 1.00 30.51 295 GLU A O 1
ATOM 4640 N N . GLU A 1 313 ? 46.497 -14.931 23.494 1.00 26.48 296 GLU A N 1
ATOM 4641 C CA . GLU A 1 313 ? 47.765 -14.340 23.079 1.00 29.04 296 GLU A CA 1
ATOM 4642 C C . GLU A 1 313 ? 47.522 -12.951 22.486 1.00 25.61 296 GLU A C 1
ATOM 4643 O O . GLU A 1 313 ? 46.463 -12.693 21.926 1.00 29.12 296 GLU A O 1
ATOM 4655 N N . LYS A 1 314 ? 48.507 -12.078 22.608 1.00 30.81 297 LYS A N 1
ATOM 4656 C CA . LYS A 1 314 ? 48.465 -10.777 21.963 1.00 34.68 297 LYS A CA 1
ATOM 4657 C C . LYS A 1 314 ? 48.362 -11.048 20.472 1.00 29.46 297 LYS A C 1
ATOM 4658 O O . LYS A 1 314 ? 49.083 -11.893 19.948 1.00 37.61 297 LYS A O 1
ATOM 4662 N N . LEU A 1 315 ? 47.413 -10.401 19.803 1.00 27.09 298 LEU A N 1
ATOM 4663 C CA . LEU A 1 315 ? 47.267 -10.535 18.354 1.00 22.55 298 LEU A CA 1
ATOM 4664 C C . LEU A 1 315 ? 46.711 -9.250 17.790 1.00 22.20 298 LEU A C 1
ATOM 4665 O O . LEU A 1 315 ? 45.794 -8.684 18.364 1.00 21.63 298 LEU A O 1
ATOM 4681 N N . TYR A 1 316 ? 47.249 -8.798 16.654 1.00 19.82 299 TYR A N 1
ATOM 4682 C CA . TYR A 1 316 ? 46.658 -7.702 15.891 1.00 17.79 299 TYR A CA 1
ATOM 4683 C C . TYR A 1 316 ? 46.995 -7.970 14.435 1.00 17.35 299 TYR A C 1
ATOM 4684 O O . TYR A 1 316 ? 47.776 -8.874 14.142 1.00 20.14 299 TYR A O 1
ATOM 4702 N N . VAL A 1 317 ? 46.391 -7.213 13.531 1.00 16.19 300 VAL A N 1
ATOM 4703 C CA . VAL A 1 317 ? 46.608 -7.423 12.090 1.00 16.10 300 VAL A CA 1
ATOM 4704 C C . VAL A 1 317 ? 47.663 -6.440 11.606 1.00 17.38 300 VAL A C 1
ATOM 4705 O O . VAL A 1 317 ? 47.472 -5.207 11.687 1.00 19.46 300 VAL A O 1
ATOM 4718 N N . SER A 1 318 ? 48.807 -6.946 11.153 1.00 15.13 301 SER A N 1
ATOM 4719 C CA . SER A 1 318 ? 49.886 -6.077 10.699 1.00 15.77 301 SER A CA 1
ATOM 4720 C C . SER A 1 318 ? 49.920 -5.883 9.196 1.00 15.79 301 SER A C 1
ATOM 4721 O O . SER A 1 318 ? 50.601 -4.993 8.698 1.00 19.07 301 SER A O 1
ATOM 4729 N N . LYS A 1 319 ? 49.203 -6.728 8.470 1.00 14.82 302 LYS A N 1
ATOM 4730 C CA . LYS A 1 319 ? 49.157 -6.641 7.013 1.00 16.31 302 LYS A CA 1
ATOM 4731 C C . LYS A 1 319 ? 47.936 -7.344 6.508 1.00 14.23 302 LYS A C 1
ATOM 4732 O O . LYS A 1 319 ? 47.416 -8.272 7.151 1.00 14.25 302 LYS A O 1
ATOM 4751 N N . ALA A 1 320 ? 47.431 -6.909 5.350 1.00 13.40 303 ALA A N 1
ATOM 4752 C CA . ALA A 1 320 ? 46.313 -7.584 4.746 1.00 12.37 303 ALA A CA 1
ATOM 4753 C C . ALA A 1 320 ? 46.260 -7.256 3.281 1.00 13.66 303 ALA A C 1
ATOM 4754 O O . ALA A 1 320 ? 46.580 -6.138 2.890 1.00 15.08 303 ALA A O 1
ATOM 4761 N N . VAL A 1 321 ? 45.858 -8.242 2.494 1.00 12.65 304 VAL A N 1
ATOM 4762 C CA . VAL A 1 321 ? 45.819 -8.109 1.046 1.00 13.07 304 VAL A CA 1
ATOM 4763 C C . VAL A 1 321 ? 44.435 -8.486 0.552 1.00 12.15 304 VAL A C 1
ATOM 4764 O O . VAL A 1 321 ? 43.734 -9.319 1.112 1.00 11.16 304 VAL A O 1
ATOM 4777 N N . HIS A 1 322 ? 44.074 -7.895 -0.587 1.00 10.91 305 HIS A N 1
ATOM 4778 C CA . HIS A 1 322 ? 42.980 -8.396 -1.404 1.00 12.13 305 HIS A CA 1
ATOM 4779 C C . HIS A 1 322 ? 43.488 -8.550 -2.829 1.00 10.68 305 HIS A C 1
ATOM 4780 O O . HIS A 1 322 ? 44.086 -7.614 -3.349 1.00 12.28 305 HIS A O 1
ATOM 4794 N N . LYS A 1 323 ? 43.215 -9.700 -3.428 1.00 10.47 306 LYS A N 1
ATOM 4795 C CA . LYS A 1 323 ? 43.617 -9.967 -4.809 1.00 11.03 306 LYS A CA 1
ATOM 4796 C C . LYS A 1 323 ? 42.388 -10.487 -5.548 1.00 10.90 306 LYS A C 1
ATOM 4797 O O . LYS A 1 323 ? 41.679 -11.348 -5.068 1.00 11.04 306 LYS A O 1
ATOM 4816 N N . ALA A 1 324 ? 42.135 -9.949 -6.739 1.00 10.81 307 ALA A N 1
ATOM 4817 C CA . ALA A 1 324 ? 40.998 -10.351 -7.528 1.00 10.26 307 ALA A CA 1
ATOM 4818 C C . ALA A 1 324 ? 41.387 -10.373 -8.999 1.00 11.23 307 ALA A C 1
ATOM 4819 O O . ALA A 1 324 ? 42.159 -9.542 -9.450 1.00 11.65 307 ALA A O 1
ATOM 4826 N N . VAL A 1 325 ? 40.790 -11.317 -9.736 1.00 9.50 308 VAL A N 1
ATOM 4827 C CA . VAL A 1 325 ? 41.084 -11.522 -11.158 1.00 10.53 308 VAL A CA 1
ATOM 4828 C C . VAL A 1 325 ? 39.781 -11.811 -11.885 1.00 9.66 308 VAL A C 1
ATOM 4829 O O . VAL A 1 325 ? 38.845 -12.391 -11.352 1.00 9.82 308 VAL A O 1
ATOM 4842 N N . LEU A 1 326 ? 39.742 -11.347 -13.133 1.00 11.50 309 LEU A N 1
ATOM 4843 C CA . LEU A 1 326 ? 38.569 -11.484 -13.990 1.00 13.69 309 LEU A CA 1
ATOM 4844 C C . LEU A 1 326 ? 38.955 -11.714 -15.433 1.00 12.11 309 LEU A C 1
ATOM 4845 O O . LEU A 1 326 ? 39.910 -11.137 -15.944 1.00 12.40 309 LEU A O 1
ATOM 4861 N N . GLU A 1 327 ? 38.153 -12.554 -16.086 1.00 10.54 310 GLU A N 1
ATOM 4862 C CA . GLU A 1 327 ? 38.195 -12.748 -17.523 1.00 11.51 310 GLU A CA 1
ATOM 4863 C C . GLU A 1 327 ? 36.780 -12.672 -18.076 1.00 12.38 310 GLU A C 1
ATOM 4864 O O . GLU A 1 327 ? 35.885 -13.367 -17.605 1.00 12.19 310 GLU A O 1
ATOM 4876 N N . VAL A 1 328 ? 36.607 -11.821 -19.081 1.00 12.23 311 VAL A N 1
ATOM 4877 C CA . VAL A 1 328 ? 35.330 -11.635 -19.791 1.00 10.63 311 VAL A CA 1
ATOM 4878 C C . VAL A 1 328 ? 35.576 -11.943 -21.254 1.00 11.84 311 VAL A C 1
ATOM 4879 O O . VAL A 1 328 ? 36.501 -11.429 -21.872 1.00 12.87 311 VAL A O 1
ATOM 4892 N N . ASN A 1 329 ? 34.757 -12.813 -21.847 1.00 11.62 312 ASN A N 1
ATOM 4893 C CA . ASN A 1 329 ? 34.876 -13.152 -23.248 1.00 12.91 312 ASN A CA 1
ATOM 4894 C C . ASN A 1 329 ? 33.485 -13.427 -23.838 1.00 11.96 312 ASN A C 1
ATOM 4895 O O . ASN A 1 329 ? 32.484 -13.101 -23.242 1.00 11.60 312 ASN A O 1
ATOM 4906 N N . GLU A 1 330 ? 33.451 -13.988 -25.031 1.00 12.58 313 GLU A N 1
ATOM 4907 C CA . GLU A 1 330 ? 32.180 -14.113 -25.743 1.00 12.86 313 GLU A CA 1
ATOM 4908 C C . GLU A 1 330 ? 31.216 -15.074 -25.055 1.00 13.28 313 GLU A C 1
ATOM 4909 O O . GLU A 1 330 ? 29.988 -14.932 -25.194 1.00 13.60 313 GLU A O 1
ATOM 4921 N N . GLU A 1 331 ? 31.778 -16.028 -24.319 1.00 13.51 314 GLU A N 1
ATOM 4922 C CA . GLU A 1 331 ? 30.983 -17.080 -23.682 1.00 14.07 314 GLU A CA 1
ATOM 4923 C C . GLU A 1 331 ? 30.455 -16.683 -22.318 1.00 11.84 314 GLU A C 1
ATOM 4924 O O . GLU A 1 331 ? 29.398 -17.155 -21.905 1.00 12.74 314 GLU A O 1
ATOM 4936 N N . GLY A 1 332 ? 31.192 -15.856 -21.570 1.00 11.33 315 GLY A N 1
ATOM 4937 C CA . GLY A 1 332 ? 30.780 -15.499 -20.238 1.00 11.33 315 GLY A CA 1
ATOM 4938 C C . GLY A 1 332 ? 31.881 -14.849 -19.444 1.00 11.42 315 GLY A C 1
ATOM 4939 O O . GLY A 1 332 ? 32.675 -14.086 -19.986 1.00 13.64 315 GLY A O 1
ATOM 4943 N N . THR A 1 333 ? 31.904 -15.130 -18.149 1.00 11.25 316 THR A N 1
ATOM 4944 C CA . THR A 1 333 ? 32.800 -14.453 -17.211 1.00 12.39 316 THR A CA 1
ATOM 4945 C C . THR A 1 333 ? 33.317 -15.468 -16.218 1.00 11.62 316 THR A C 1
ATOM 4946 O O . THR A 1 333 ? 32.554 -16.321 -15.754 1.00 12.62 316 THR A O 1
ATOM 4957 N N . GLU A 1 334 ? 34.602 -15.369 -15.901 1.00 10.81 317 GLU A N 1
ATOM 4958 C CA . GLU A 1 334 ? 35.204 -16.156 -14.819 1.00 10.92 317 GLU A CA 1
ATOM 4959 C C . GLU A 1 334 ? 35.936 -15.169 -13.909 1.00 11.73 317 GLU A C 1
ATOM 4960 O O . GLU A 1 334 ? 36.722 -14.347 -14.401 1.00 12.51 317 GLU A O 1
ATOM 4972 N N . ALA A 1 335 ? 35.662 -15.205 -12.610 1.00 10.20 318 ALA A N 1
ATOM 4973 C CA . ALA A 1 335 ? 36.266 -14.262 -11.671 1.00 8.95 318 ALA A CA 1
ATOM 4974 C C . ALA A 1 335 ? 36.604 -14.979 -10.395 1.00 9.83 318 ALA A C 1
ATOM 4975 O O . ALA A 1 335 ? 35.934 -15.955 -10.022 1.00 10.64 318 ALA A O 1
ATOM 4982 N N . ALA A 1 336 ? 37.602 -14.487 -9.699 1.00 9.42 319 ALA A N 1
ATOM 4983 C CA . ALA A 1 336 ? 37.934 -15.069 -8.409 1.00 10.27 319 ALA A CA 1
ATOM 4984 C C . ALA A 1 336 ? 38.599 -13.997 -7.588 1.00 9.93 319 ALA A C 1
ATOM 4985 O O . ALA A 1 336 ? 39.174 -13.029 -8.110 1.00 10.09 319 ALA A O 1
ATOM 4992 N N . ALA A 1 337 ? 38.565 -14.167 -6.278 1.00 9.70 320 ALA A N 1
ATOM 4993 C CA . ALA A 1 337 ? 39.262 -13.250 -5.388 1.00 9.57 320 ALA A CA 1
ATOM 4994 C C . ALA A 1 337 ? 39.616 -13.931 -4.083 1.00 8.77 320 ALA A C 1
ATOM 4995 O O . ALA A 1 337 ? 39.035 -14.947 -3.726 1.00 9.39 320 ALA A O 1
ATOM 5002 N N . ALA A 1 338 ? 40.572 -13.316 -3.395 1.00 9.62 321 ALA A N 1
ATOM 5003 C CA . ALA A 1 338 ? 40.926 -13.750 -2.042 1.00 9.88 321 ALA A CA 1
ATOM 5004 C C . ALA A 1 338 ? 41.265 -12.553 -1.206 1.00 10.64 321 ALA A C 1
ATOM 5005 O O . ALA A 1 338 ? 41.936 -11.609 -1.648 1.00 11.04 321 ALA A O 1
ATOM 5012 N N . THR A 1 339 ? 40.822 -12.598 0.045 1.00 10.13 322 THR A N 1
ATOM 5013 C CA . THR A 1 339 ? 41.153 -11.600 1.065 1.00 10.86 322 THR A CA 1
ATOM 5014 C C . THR A 1 339 ? 42.007 -12.326 2.095 1.00 11.75 322 THR A C 1
ATOM 5015 O O . THR A 1 339 ? 41.549 -13.292 2.679 1.00 11.17 322 THR A O 1
ATOM 5026 N N . GLY A 1 340 ? 43.234 -11.843 2.257 1.00 12.11 323 GLY A N 1
ATOM 5027 C CA . GLY A 1 340 ? 44.177 -12.495 3.140 1.00 13.00 323 GLY A CA 1
ATOM 5028 C C . GLY A 1 340 ? 44.556 -11.595 4.282 1.00 10.72 323 GLY A C 1
ATOM 5029 O O . GLY A 1 340 ? 45.258 -10.604 4.105 1.00 12.95 323 GLY A O 1
ATOM 5033 N N . VAL A 1 341 ? 44.120 -11.966 5.478 1.00 12.54 324 VAL A N 1
ATOM 5034 C CA . VAL A 1 341 ? 44.459 -11.258 6.662 1.00 13.47 324 VAL A CA 1
ATOM 5035 C C . VAL A 1 341 ? 45.781 -11.839 7.168 1.00 12.72 324 VAL A C 1
ATOM 5036 O O . VAL A 1 341 ? 45.893 -13.076 7.319 1.00 14.44 324 VAL A O 1
ATOM 5049 N N . GLU A 1 342 ? 46.760 -10.981 7.389 1.00 13.09 325 GLU A N 1
ATOM 5050 C CA . GLU A 1 342 ? 48.132 -11.303 7.772 1.00 14.34 325 GLU A CA 1
ATOM 5051 C C . GLU A 1 342 ? 48.954 -11.878 6.626 1.00 16.51 325 GLU A C 1
ATOM 5052 O O . GLU A 1 342 ? 49.880 -12.681 6.814 1.00 19.29 325 GLU A O 1
ATOM 5064 N N . ILE A 1 343 ? 48.603 -11.465 5.406 1.00 15.04 326 ILE A N 1
ATOM 5065 C CA . ILE A 1 343 ? 49.409 -11.731 4.212 1.00 15.41 326 ILE A CA 1
ATOM 5066 C C . ILE A 1 343 ? 49.837 -10.374 3.648 1.00 16.08 326 ILE A C 1
ATOM 5067 O O . ILE A 1 343 ? 49.020 -9.467 3.527 1.00 16.85 326 ILE A O 1
ATOM 5083 N N . VAL A 1 344 ? 51.103 -10.287 3.302 1.00 18.31 327 VAL A N 1
ATOM 5084 C CA . VAL A 1 344 ? 51.694 -9.081 2.718 1.00 20.06 327 VAL A CA 1
ATOM 5085 C C . VAL A 1 344 ? 51.199 -8.819 1.305 1.00 21.68 327 VAL A C 1
ATOM 5086 O O . VAL A 1 344 ? 51.257 -9.703 0.446 1.00 23.04 327 VAL A O 1
ATOM 5099 N N . PRO A 1 345 ? 50.721 -7.597 1.028 1.00 20.97 328 PRO A N 1
ATOM 5100 C CA . PRO A 1 345 ? 50.338 -7.244 -0.337 1.00 21.54 328 PRO A CA 1
ATOM 5101 C C . PRO A 1 345 ? 51.547 -6.864 -1.187 1.00 21.22 328 PRO A C 1
ATOM 5102 O O . PRO A 1 345 ? 52.542 -6.367 -0.665 1.00 24.42 328 PRO A O 1
ATOM 5113 N N . ARG A 1 346 ? 51.468 -7.136 -2.478 1.00 23.72 329 ARG A N 1
ATOM 5114 C CA . ARG A 1 346 ? 52.423 -6.612 -3.448 1.00 24.81 329 ARG A CA 1
ATOM 5115 C C . ARG A 1 346 ? 51.706 -5.560 -4.291 1.00 30.42 329 ARG A C 1
ATOM 5116 O O . ARG A 1 346 ? 50.476 -5.399 -4.202 1.00 29.23 329 ARG A O 1
ATOM 5137 N N . SER A 1 347 ? 52.485 -4.838 -5.094 1.00 28.16 330 SER A N 1
ATOM 5138 C CA . SER A 1 347 ? 51.944 -3.796 -5.953 1.00 33.36 330 SER A CA 1
ATOM 5139 C C . SER A 1 347 ? 52.394 -4.035 -7.371 1.00 30.38 330 SER A C 1
ATOM 5140 O O . SER A 1 347 ? 53.296 -3.370 -7.861 1.00 30.96 330 SER A O 1
ATOM 5148 N N . PRO A 1 348 ? 51.764 -4.994 -8.040 1.00 30.33 331 PRO A N 1
ATOM 5149 C CA . PRO A 1 348 ? 52.051 -5.258 -9.441 1.00 28.42 331 PRO A CA 1
ATOM 5150 C C . PRO A 1 348 ? 51.500 -4.116 -10.282 1.00 34.57 331 PRO A C 1
ATOM 5151 O O . PRO A 1 348 ? 50.687 -3.328 -9.790 1.00 35.40 331 PRO A O 1
ATOM 5162 N N . PRO A 1 349 ? 51.935 -4.023 -11.533 1.00 29.67 332 PRO A N 1
ATOM 5163 C CA . PRO A 1 349 ? 51.342 -3.045 -12.457 1.00 35.81 332 PRO A CA 1
ATOM 5164 C C . PRO A 1 349 ? 49.857 -3.207 -12.678 1.00 39.61 332 PRO A C 1
ATOM 5165 O O . PRO A 1 349 ? 49.384 -4.325 -12.904 1.00 46.94 332 PRO A O 1
ATOM 5176 N N . GLU A 1 350 ? 49.167 -2.090 -12.759 1.00 34.99 333 GLU A N 1
ATOM 5177 C CA . GLU A 1 350 ? 47.768 -2.056 -13.143 1.00 29.94 333 GLU A CA 1
ATOM 5178 C C . GLU A 1 350 ? 47.607 -0.852 -14.036 1.00 35.26 333 GLU A C 1
ATOM 5179 O O . GLU A 1 350 ? 48.403 0.050 -13.961 1.00 32.86 333 GLU A O 1
ATOM 5183 N N . PHE A 1 351 ? 46.571 -0.900 -14.858 1.00 30.00 334 PHE A N 1
ATOM 5184 C CA . PHE A 1 351 ? 46.098 0.119 -15.802 1.00 30.00 334 PHE A CA 1
ATOM 5185 C C . PHE A 1 351 ? 46.909 1.330 -16.189 1.00 30.00 334 PHE A C 1
ATOM 5186 O O . PHE A 1 351 ? 46.886 2.297 -15.524 1.00 30.00 334 PHE A O 1
ATOM 5188 N N . LYS A 1 352 ? 47.609 1.281 -17.297 1.00 85.00 335 LYS A N 1
ATOM 5189 C CA . LYS A 1 352 ? 48.300 2.434 -17.806 1.00 87.66 335 LYS A CA 1
ATOM 5190 C C . LYS A 1 352 ? 47.280 3.660 -17.743 1.00 85.11 335 LYS A C 1
ATOM 5191 O O . LYS A 1 352 ? 47.526 4.621 -17.006 1.00 89.50 335 LYS A O 1
ATOM 5193 N N . ALA A 1 353 ? 46.164 3.598 -18.491 1.00 73.00 336 ALA A N 1
ATOM 5194 C CA . ALA A 1 353 ? 44.969 4.509 -18.426 1.00 62.34 336 ALA A CA 1
ATOM 5195 C C . ALA A 1 353 ? 44.054 5.111 -19.579 1.00 81.04 336 ALA A C 1
ATOM 5196 O O . ALA A 1 353 ? 44.494 5.792 -20.453 1.00 88.70 336 ALA A O 1
ATOM 5198 N N . ASP A 1 354 ? 42.746 4.921 -19.533 1.00 73.29 337 ASP A N 1
ATOM 5199 C CA . ASP A 1 354 ? 41.972 5.561 -20.593 1.00 64.57 337 ASP A CA 1
ATOM 5200 C C . ASP A 1 354 ? 40.546 5.693 -20.065 1.00 60.79 337 ASP A C 1
ATOM 5201 O O . ASP A 1 354 ? 40.303 5.383 -18.904 1.00 63.46 337 ASP A O 1
ATOM 5203 N N . ARG A 1 355 ? 39.612 6.148 -20.903 1.00 54.37 338 ARG A N 1
ATOM 5204 C CA . ARG A 1 355 ? 38.225 6.358 -20.477 1.00 44.54 338 ARG A CA 1
ATOM 5205 C C . ARG A 1 355 ? 37.689 5.054 -19.932 1.00 37.78 338 ARG A C 1
ATOM 5206 O O . ARG A 1 355 ? 38.021 4.019 -20.482 1.00 38.32 338 ARG A O 1
ATOM 5214 N N . PRO A 1 356 ? 36.894 5.093 -18.840 1.00 21.34 339 PRO A N 1
ATOM 5215 C CA . PRO A 1 356 ? 36.473 3.807 -18.320 1.00 18.47 339 PRO A CA 1
ATOM 5216 C C . PRO A 1 356 ? 35.005 3.546 -18.241 1.00 17.69 339 PRO A C 1
ATOM 5217 O O . PRO A 1 356 ? 34.163 4.431 -18.419 1.00 25.15 339 PRO A O 1
ATOM 5228 N N . PHE A 1 357 ? 34.679 2.289 -17.996 1.00 15.85 340 PHE A N 1
ATOM 5229 C CA . PHE A 1 357 ? 33.375 1.911 -17.587 1.00 15.27 340 PHE A CA 1
ATOM 5230 C C . PHE A 1 357 ? 33.482 1.151 -16.252 1.00 16.57 340 PHE A C 1
ATOM 5231 O O . PHE A 1 357 ? 34.551 0.621 -15.879 1.00 16.36 340 PHE A O 1
ATOM 5248 N N . LEU A 1 358 ? 32.390 1.204 -15.508 1.00 15.19 341 LEU A N 1
ATOM 5249 C CA . LEU A 1 358 ? 32.258 0.492 -14.242 1.00 15.33 341 LEU A CA 1
ATOM 5250 C C . LEU A 1 358 ? 31.407 -0.728 -14.466 1.00 14.64 341 LEU A C 1
ATOM 5251 O O . LEU A 1 358 ? 30.591 -0.786 -15.387 1.00 14.18 341 LEU A O 1
ATOM 5267 N N . PHE A 1 359 ? 31.551 -1.722 -13.608 1.00 12.31 342 PHE A N 1
ATOM 5268 C CA . PHE A 1 359 ? 30.643 -2.830 -13.651 1.00 10.72 342 PHE A CA 1
ATOM 5269 C C . PHE A 1 359 ? 30.516 -3.523 -12.324 1.00 11.39 342 PHE A C 1
ATOM 5270 O O . PHE A 1 359 ? 31.430 -3.428 -11.476 1.00 12.20 342 PHE A O 1
ATOM 5287 N N . LEU A 1 360 ? 29.412 -4.221 -12.146 1.00 10.90 343 LEU A N 1
ATOM 5288 C CA . LEU A 1 360 ? 29.128 -4.990 -10.952 1.00 11.51 343 LEU A CA 1
ATOM 5289 C C . LEU A 1 360 ? 28.703 -6.373 -11.388 1.00 11.98 343 LEU A C 1
ATOM 5290 O O . LEU A 1 360 ? 27.962 -6.509 -12.376 1.00 11.96 343 LEU A O 1
ATOM 5306 N N . ILE A 1 361 ? 29.120 -7.404 -10.666 1.00 10.02 344 ILE A N 1
ATOM 5307 C CA . ILE A 1 361 ? 28.555 -8.764 -10.811 1.00 10.81 344 ILE A CA 1
ATOM 5308 C C . ILE A 1 361 ? 27.705 -9.034 -9.572 1.00 12.20 344 ILE A C 1
ATOM 5309 O O . ILE A 1 361 ? 28.230 -8.954 -8.422 1.00 12.55 344 ILE A O 1
ATOM 5325 N N . ARG A 1 362 ? 26.403 -9.257 -9.764 1.00 12.18 345 ARG A N 1
ATOM 5326 C CA A ARG A 1 362 ? 25.439 -9.308 -8.670 0.33 12.98 345 ARG A CA 1
ATOM 5327 C CA B ARG A 1 362 ? 25.424 -9.290 -8.671 0.67 12.24 345 ARG A CA 1
ATOM 5328 C C . ARG A 1 362 ? 24.761 -10.671 -8.677 1.00 14.74 345 ARG A C 1
ATOM 5329 O O . ARG A 1 362 ? 24.417 -11.211 -9.744 1.00 14.92 345 ARG A O 1
ATOM 5344 N N . GLU A 1 363 ? 24.543 -11.237 -7.508 1.00 12.93 346 GLU A N 1
ATOM 5345 C CA . GLU A 1 363 ? 23.810 -12.497 -7.362 1.00 13.43 346 GLU A CA 1
ATOM 5346 C C . GLU A 1 363 ? 22.334 -12.166 -7.195 1.00 15.39 346 GLU A C 1
ATOM 5347 O O . GLU A 1 363 ? 21.984 -11.229 -6.487 1.00 15.73 346 GLU A O 1
ATOM 5359 N N . ASN A 1 364 ? 21.466 -12.913 -7.884 1.00 15.67 347 ASN A N 1
ATOM 5360 C CA . ASN A 1 364 ? 20.062 -12.517 -8.024 1.00 17.34 347 ASN A CA 1
ATOM 5361 C C . ASN A 1 364 ? 19.219 -12.605 -6.758 1.00 17.45 347 ASN A C 1
ATOM 5362 O O . ASN A 1 364 ? 18.391 -11.725 -6.507 1.00 23.35 347 ASN A O 1
ATOM 5373 N N . LYS A 1 365 ? 19.374 -13.686 -6.003 1.00 17.93 348 LYS A N 1
ATOM 5374 C CA . LYS A 1 365 ? 18.462 -13.961 -4.894 1.00 19.80 348 LYS A CA 1
ATOM 5375 C C . LYS A 1 365 ? 18.721 -12.958 -3.760 1.00 20.28 348 LYS A C 1
ATOM 5376 O O . LYS A 1 365 ? 17.771 -12.391 -3.161 1.00 25.35 348 LYS A O 1
ATOM 5380 N N . THR A 1 366 ? 20.002 -12.755 -3.469 1.00 17.19 349 THR A N 1
ATOM 5381 C CA . THR A 1 366 ? 20.452 -11.928 -2.339 1.00 18.48 349 THR A CA 1
ATOM 5382 C C . THR A 1 366 ? 20.745 -10.472 -2.724 1.00 21.38 349 THR A C 1
ATOM 5383 O O . THR A 1 366 ? 20.850 -9.601 -1.846 1.00 22.41 349 THR A O 1
ATOM 5394 N N . GLY A 1 367 ? 20.933 -10.215 -4.011 1.00 17.38 350 GLY A N 1
ATOM 5395 C CA . GLY A 1 367 ? 21.412 -8.928 -4.456 1.00 18.54 350 GLY A CA 1
ATOM 5396 C C . GLY A 1 367 ? 22.863 -8.639 -4.124 1.00 18.43 350 GLY A C 1
ATOM 5397 O O . GLY A 1 367 ? 23.318 -7.488 -4.268 1.00 20.38 350 GLY A O 1
ATOM 5401 N N . SER A 1 368 ? 23.618 -9.625 -3.664 1.00 13.99 351 SER A N 1
ATOM 5402 C CA A SER A 1 368 ? 24.995 -9.393 -3.259 0.58 13.44 351 SER A CA 1
ATOM 5403 C CA B SER A 1 368 ? 24.996 -9.377 -3.271 0.42 13.57 351 SER A CA 1
ATOM 5404 C C . SER A 1 368 ? 25.867 -8.938 -4.407 1.00 12.56 351 SER A C 1
ATOM 5405 O O . SER A 1 368 ? 25.871 -9.567 -5.471 1.00 12.51 351 SER A O 1
ATOM 5420 N N . ILE A 1 369 ? 26.666 -7.900 -4.171 1.00 12.10 352 ILE A N 1
ATOM 5421 C CA . ILE A 1 369 ? 27.693 -7.501 -5.113 1.00 11.83 352 ILE A CA 1
ATOM 5422 C C . ILE A 1 369 ? 28.874 -8.427 -4.895 1.00 11.76 352 ILE A C 1
ATOM 5423 O O . ILE A 1 369 ? 29.634 -8.333 -3.910 1.00 13.09 352 ILE A O 1
ATOM 5439 N N . LEU A 1 370 ? 29.017 -9.376 -5.799 1.00 11.06 353 LEU A N 1
ATOM 5440 C CA . LEU A 1 370 ? 30.109 -10.346 -5.725 1.00 10.63 353 LEU A CA 1
ATOM 5441 C C . LEU A 1 370 ? 31.422 -9.733 -6.128 1.00 12.12 353 LEU A C 1
ATOM 5442 O O . LEU A 1 370 ? 32.496 -10.022 -5.547 1.00 12.09 353 LEU A O 1
ATOM 5458 N N . PHE A 1 371 ? 31.419 -8.916 -7.195 1.00 10.16 354 PHE A N 1
ATOM 5459 C CA . PHE A 1 371 ? 32.604 -8.276 -7.722 1.00 9.30 354 PHE A CA 1
ATOM 5460 C C . PHE A 1 371 ? 32.237 -6.910 -8.252 1.00 9.47 354 PHE A C 1
ATOM 5461 O O . PHE A 1 371 ? 31.105 -6.700 -8.716 1.00 10.69 354 PHE A O 1
ATOM 5478 N N . MET A 1 372 ? 33.186 -6.000 -8.230 1.00 10.12 355 MET A N 1
ATOM 5479 C CA . MET A 1 372 ? 33.033 -4.660 -8.808 1.00 10.65 355 MET A CA 1
ATOM 5480 C C . MET A 1 372 ? 34.309 -4.248 -9.457 1.00 11.21 355 MET A C 1
ATOM 5481 O O . MET A 1 372 ? 35.405 -4.498 -8.942 1.00 11.44 355 MET A O 1
ATOM 5495 N N . GLY A 1 373 ? 34.200 -3.549 -10.578 1.00 12.79 356 GLY A N 1
ATOM 5496 C CA . GLY A 1 373 ? 35.373 -3.070 -11.274 1.00 14.28 356 GLY A CA 1
ATOM 5497 C C . GLY A 1 373 ? 35.194 -1.744 -11.979 1.00 13.61 356 GLY A C 1
ATOM 5498 O O . GLY A 1 373 ? 34.059 -1.291 -12.218 1.00 13.41 356 GLY A O 1
ATOM 5502 N N . LYS A 1 374 ? 36.323 -1.193 -12.328 1.00 11.37 357 LYS A N 1
ATOM 5503 C CA . LYS A 1 374 ? 36.444 -0.080 -13.238 1.00 13.73 357 LYS A CA 1
ATOM 5504 C C . LYS A 1 374 ? 37.503 -0.496 -14.228 1.00 14.10 357 LYS A C 1
ATOM 5505 O O . LYS A 1 374 ? 38.635 -0.797 -13.825 1.00 15.64 357 LYS A O 1
ATOM 5524 N N . VAL A 1 375 ? 37.143 -0.460 -15.503 1.00 15.98 358 VAL A N 1
ATOM 5525 C CA . VAL A 1 375 ? 38.067 -0.908 -16.542 1.00 16.91 358 VAL A CA 1
ATOM 5526 C C . VAL A 1 375 ? 38.397 0.281 -17.392 1.00 20.31 358 VAL A C 1
ATOM 5527 O O . VAL A 1 375 ? 37.496 0.848 -17.994 1.00 21.14 358 VAL A O 1
ATOM 5531 N N . VAL A 1 376 ? 39.672 0.670 -17.426 1.00 31.16 359 VAL A N 1
ATOM 5532 C CA . VAL A 1 376 ? 40.022 1.844 -18.223 1.00 50.17 359 VAL A CA 1
ATOM 5533 C C . VAL A 1 376 ? 40.009 1.435 -19.697 1.00 55.69 359 VAL A C 1
ATOM 5534 O O . VAL A 1 376 ? 40.828 1.851 -20.529 1.00 60.62 359 VAL A O 1
ATOM 5538 N N . ASN A 1 377 ? 39.040 0.549 -19.936 0.71 54.72 360 ASN A N 1
ATOM 5539 C CA . ASN A 1 377 ? 38.526 0.118 -21.211 0.71 42.88 360 ASN A CA 1
ATOM 5540 C C . ASN A 1 377 ? 37.514 1.155 -21.598 0.71 46.45 360 ASN A C 1
ATOM 5541 O O . ASN A 1 377 ? 37.095 1.899 -20.753 0.71 50.96 360 ASN A O 1
ATOM 5543 N N A PRO A 1 378 ? 37.100 1.232 -22.861 0.60 47.11 361 PRO A N 1
ATOM 5544 N N B PRO A 1 378 ? 36.966 1.019 -22.812 0.40 45.82 361 PRO A N 1
ATOM 5545 C CA A PRO A 1 378 ? 35.992 2.191 -22.983 0.60 47.88 361 PRO A CA 1
ATOM 5546 C CA B PRO A 1 378 ? 37.006 1.855 -24.005 0.40 46.16 361 PRO A CA 1
ATOM 5547 C C A PRO A 1 378 ? 34.593 1.560 -23.063 0.60 40.64 361 PRO A C 1
ATOM 5548 C C B PRO A 1 378 ? 38.426 2.176 -24.471 0.40 47.05 361 PRO A C 1
ATOM 5549 O O A PRO A 1 378 ? 34.434 0.440 -23.549 0.60 30.21 361 PRO A O 1
ATOM 5550 O O B PRO A 1 378 ? 38.866 1.492 -25.409 0.40 36.58 361 PRO A O 1
#

Secondary structure (DSSP, 8-state):
-HHHHHHHHHHHHHHHHHHHHHSTTS-EEE-HHHHHHHHHHHHTT--HHHHHHHHHHTT--TT---HHHHHHHHHHHTS-SSSEEEEEEEEEEETT--B-HHHHHHHHHHH--EEEEEPSSHHHHHHHHHHHHHHHTTTSS--------TT--EEEEEEEEEEEEBSSPPPGGG-EEEEEE-SSS-EEEEEEEEEEEEEEEEEETTTTEEEEEEEBSSSEEEEEEEEPTT-HHHHHHH--HHHHHHHHHH-EEEEEEEEEE-EEEEEEEEHHHHHHHTT--GGGSTT---TTTBSS------EEEEEEEEE-SSEEEEEEEEEET--------------EEEEEEETTT--EEEEEEE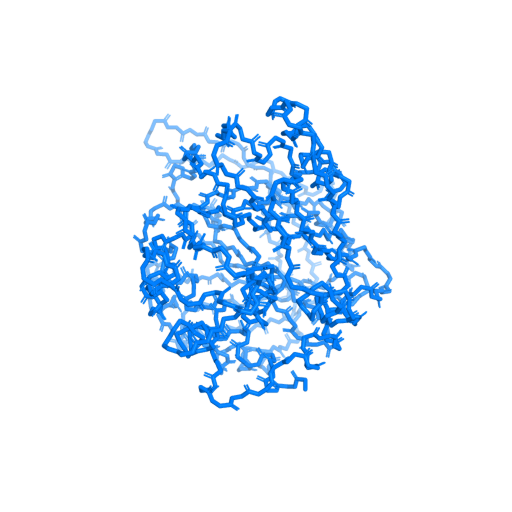S--